Protein AF-A0A4U0W8Y9-F1 (afdb_monomer)

Secondary structure (DSSP, 8-state):
---HHHHHHTT-HHHHHHHHHHHHHTTSEEE---SS--TT--EEE-HHHHTTT--SS-HHHHHHHHHHHHHHHHHHHTTPPEEE-S---HHHHHHHHHHHHTTSEEEEE-PPPB---TTSPSS-BBTTBS--SS--GGGS-GGGG---EEEEE-TT---S--S-GGG-PPP-PPTTSTTTTPPPTTB-TTS-B-HHHHHHHHHHHHHHHHHSTTB-HHHHHHHTTTSS-HHHHHHHHHHHHHHTSEEE-SSS-EEE-TTGGGTT-TT---

pLDDT: mean 87.02, std 11.37, range [38.62, 97.75]

Solvent-accessible surface area (backbone atoms only — not comparable to full-atom values): 15819 Å² total; per-residue (Å²): 132,91,48,72,64,64,63,54,62,76,64,42,72,66,56,52,50,53,50,51,51,48,37,43,75,70,38,44,36,38,80,52,91,62,86,78,84,57,91,90,64,50,61,43,78,22,66,73,44,57,53,54,49,64,46,101,47,46,66,68,30,40,52,39,16,44,54,41,51,53,52,47,44,54,31,50,74,73,74,44,62,46,74,47,68,73,75,73,56,72,17,37,44,53,38,49,52,44,34,43,76,69,52,24,36,44,82,45,74,56,71,59,56,80,46,76,64,84,86,57,78,83,72,36,34,32,94,83,40,75,62,87,71,84,93,50,76,89,76,50,66,63,74,76,77,46,55,37,30,34,40,38,79,33,98,71,47,75,75,78,78,92,57,59,52,92,81,56,69,87,81,73,49,52,81,91,41,101,50,46,89,49,76,47,91,34,34,45,98,86,67,51,73,38,62,68,51,38,49,46,52,51,38,31,49,47,45,44,21,63,78,40,66,51,44,29,34,66,51,50,21,59,71,38,72,62,78,48,52,52,68,54,39,42,53,51,51,51,50,31,38,75,50,45,32,22,39,73,67,88,62,81,16,29,21,48,32,82,58,32,60,52,71,73,53,96,78,60,85,126

Structure (mmCIF, N/CA/C/O backbone):
data_AF-A0A4U0W8Y9-F1
#
_entry.id   AF-A0A4U0W8Y9-F1
#
loop_
_atom_site.group_PDB
_atom_site.id
_atom_site.type_symbol
_atom_site.label_atom_id
_atom_site.label_alt_id
_atom_site.label_comp_id
_atom_site.label_asym_id
_atom_site.label_entity_id
_atom_site.label_seq_id
_atom_site.pdbx_PDB_ins_code
_atom_site.Cartn_x
_atom_site.Cartn_y
_atom_site.Cartn_z
_atom_site.occupancy
_atom_site.B_iso_or_equiv
_atom_site.auth_seq_id
_atom_site.auth_comp_id
_atom_site.auth_asym_id
_atom_site.auth_atom_id
_atom_site.pdbx_PDB_model_num
ATOM 1 N N . MET A 1 1 ? 34.631 -8.985 -11.802 1.00 46.44 1 MET A N 1
ATOM 2 C CA . MET A 1 1 ? 33.747 -7.820 -11.571 1.00 46.44 1 MET A CA 1
ATOM 3 C C . MET A 1 1 ? 33.270 -7.303 -12.920 1.00 46.44 1 MET A C 1
ATOM 5 O O . MET A 1 1 ? 34.055 -6.683 -13.624 1.00 46.44 1 MET A O 1
ATOM 9 N N . ASN A 1 2 ? 32.025 -7.597 -13.303 1.00 53.84 2 ASN A N 1
ATOM 10 C CA . ASN A 1 2 ? 31.405 -7.037 -14.511 1.00 53.84 2 ASN A CA 1
ATOM 11 C C . ASN A 1 2 ? 31.085 -5.560 -14.260 1.00 53.84 2 ASN A C 1
ATOM 13 O O . ASN A 1 2 ? 30.043 -5.237 -13.693 1.00 53.84 2 ASN A O 1
ATOM 17 N N . CYS A 1 3 ? 32.002 -4.662 -14.616 1.00 69.38 3 CYS A N 1
ATOM 18 C CA . CYS A 1 3 ? 31.784 -3.226 -14.467 1.00 69.38 3 CYS A CA 1
ATOM 19 C C . CYS A 1 3 ? 30.723 -2.740 -15.472 1.00 69.38 3 CYS A C 1
ATOM 21 O O . CYS A 1 3 ? 30.662 -3.236 -16.598 1.00 69.38 3 CYS A O 1
ATOM 23 N N . ALA A 1 4 ? 29.906 -1.753 -15.095 1.00 75.50 4 ALA A N 1
ATOM 24 C CA . ALA A 1 4 ? 28.876 -1.166 -15.964 1.00 75.50 4 ALA A CA 1
ATOM 25 C C . ALA A 1 4 ? 29.427 -0.747 -17.344 1.00 75.50 4 ALA A C 1
ATOM 27 O O . ALA A 1 4 ? 28.790 -0.975 -18.370 1.00 75.50 4 ALA A O 1
ATOM 28 N N . ALA A 1 5 ? 30.659 -0.226 -17.375 1.00 78.69 5 ALA A N 1
ATOM 29 C CA . ALA A 1 5 ? 31.362 0.143 -18.601 1.00 78.69 5 ALA A CA 1
ATOM 30 C C . ALA A 1 5 ? 31.554 -1.040 -19.566 1.00 78.69 5 ALA A C 1
ATOM 32 O O . ALA A 1 5 ? 31.363 -0.872 -20.764 1.00 78.69 5 ALA A O 1
ATOM 33 N N . SER A 1 6 ? 31.877 -2.237 -19.060 1.00 80.44 6 SER A N 1
ATOM 34 C CA . SER A 1 6 ? 32.041 -3.435 -19.898 1.00 80.44 6 SER A CA 1
ATOM 35 C C . SER A 1 6 ? 30.728 -3.879 -20.541 1.00 80.44 6 SER A C 1
ATOM 37 O O . SER A 1 6 ? 30.720 -4.221 -21.719 1.00 80.44 6 SER A O 1
ATOM 39 N N . LYS A 1 7 ? 29.608 -3.799 -19.806 1.00 80.81 7 LYS A N 1
ATOM 40 C CA . LYS A 1 7 ? 28.274 -4.106 -20.340 1.00 80.81 7 LYS A CA 1
ATOM 41 C C . LYS A 1 7 ? 27.871 -3.099 -21.415 1.00 80.81 7 LYS A C 1
ATOM 43 O O . LYS A 1 7 ? 27.471 -3.497 -22.502 1.00 80.81 7 LYS A O 1
ATOM 48 N N . LEU A 1 8 ? 28.038 -1.804 -21.145 1.00 82.50 8 LEU A N 1
ATOM 49 C CA . LEU A 1 8 ? 27.688 -0.753 -22.103 1.00 82.50 8 LEU A CA 1
ATOM 50 C C . LEU A 1 8 ? 28.583 -0.773 -23.347 1.00 82.50 8 LEU A C 1
ATOM 52 O O . LEU A 1 8 ? 28.081 -0.564 -24.444 1.00 82.50 8 LEU A O 1
ATOM 56 N N . ALA A 1 9 ? 29.873 -1.095 -23.217 1.00 83.75 9 ALA A N 1
ATOM 57 C CA . ALA A 1 9 ? 30.793 -1.166 -24.355 1.00 83.75 9 ALA A CA 1
ATOM 58 C C . ALA A 1 9 ? 30.329 -2.138 -25.458 1.00 83.75 9 ALA A C 1
ATOM 60 O O . ALA A 1 9 ? 30.650 -1.922 -26.624 1.00 83.75 9 ALA A O 1
ATOM 61 N N . THR A 1 10 ? 29.534 -3.160 -25.117 1.00 86.44 10 THR A N 1
ATOM 62 C CA . THR A 1 10 ? 28.971 -4.110 -26.094 1.00 86.44 10 THR A CA 1
ATOM 63 C C . THR A 1 10 ? 27.937 -3.492 -27.045 1.00 86.44 10 THR A C 1
ATOM 65 O O . THR A 1 10 ? 27.714 -4.029 -28.124 1.00 86.44 10 THR A O 1
ATOM 68 N N . LEU A 1 11 ? 27.328 -2.359 -26.677 1.00 84.06 11 LEU A N 1
ATOM 69 C CA . LEU A 1 11 ? 26.224 -1.728 -27.411 1.00 84.06 11 LEU A CA 1
ATOM 70 C C . LEU A 1 11 ? 26.687 -0.774 -28.527 1.00 84.06 11 LEU A C 1
ATOM 72 O O . LEU A 1 11 ? 25.885 -0.386 -29.373 1.00 84.06 11 LEU A O 1
ATOM 76 N N . GLY A 1 12 ? 27.969 -0.392 -28.537 1.00 87.62 12 GLY A N 1
ATOM 77 C CA . GLY A 1 12 ? 28.527 0.586 -29.475 1.00 87.62 12 GLY A CA 1
ATOM 78 C C . GLY A 1 12 ? 28.243 2.048 -29.092 1.00 87.62 12 GLY A C 1
ATOM 79 O O . GLY A 1 12 ? 27.209 2.390 -28.520 1.00 87.62 12 GLY A O 1
ATOM 80 N N . GLY A 1 13 ? 29.188 2.943 -29.405 1.00 87.44 13 GLY A N 1
ATOM 81 C CA . GLY A 1 13 ? 29.136 4.347 -28.971 1.00 87.44 13 GLY A CA 1
ATOM 82 C C . GLY A 1 13 ? 27.973 5.154 -29.559 1.00 87.44 13 GLY A C 1
ATOM 83 O O . GLY A 1 13 ? 27.408 6.001 -28.871 1.00 87.44 13 GLY A O 1
ATOM 84 N N . GLU A 1 14 ? 27.579 4.868 -30.801 1.00 90.56 14 GLU A N 1
ATOM 85 C CA . GLU A 1 14 ? 26.477 5.562 -31.478 1.00 90.56 14 GLU A CA 1
ATOM 86 C C . GLU A 1 14 ? 25.123 5.266 -30.819 1.00 90.56 14 GLU A C 1
ATOM 88 O O . GLU A 1 14 ? 24.357 6.185 -30.530 1.00 90.56 14 GLU A O 1
ATOM 93 N N . LEU A 1 15 ? 24.851 3.995 -30.501 1.00 91.00 15 LEU A N 1
ATOM 94 C CA . LEU A 1 15 ? 23.608 3.595 -29.844 1.00 91.00 15 LEU A CA 1
ATOM 95 C C . LEU A 1 15 ? 23.493 4.226 -28.452 1.00 91.00 15 LEU A C 1
ATOM 97 O O . LEU A 1 15 ? 22.436 4.747 -28.097 1.00 91.00 15 LEU A O 1
ATOM 101 N N . ILE A 1 16 ? 24.595 4.248 -27.694 1.00 88.56 16 ILE A N 1
ATOM 102 C CA . ILE A 1 16 ? 24.660 4.918 -26.388 1.00 88.56 16 ILE A CA 1
ATOM 103 C C . ILE A 1 16 ? 24.385 6.417 -26.537 1.00 88.56 16 ILE A C 1
ATOM 105 O O . ILE A 1 16 ? 23.602 6.974 -25.769 1.00 88.56 16 ILE A O 1
ATOM 109 N N . HIS A 1 17 ? 24.999 7.079 -27.521 1.00 89.50 17 HIS A N 1
ATOM 110 C CA . HIS A 1 17 ? 24.802 8.508 -27.755 1.00 89.50 17 HIS A CA 1
ATOM 111 C C . HIS A 1 17 ? 23.349 8.843 -28.120 1.00 89.50 17 HIS A C 1
ATOM 113 O O . HIS A 1 17 ? 22.766 9.781 -27.564 1.00 89.50 17 HIS A O 1
ATOM 119 N N . ASN A 1 18 ? 22.741 8.046 -29.000 1.00 93.19 18 ASN A N 1
ATOM 120 C CA . ASN A 1 18 ? 21.345 8.199 -29.398 1.00 93.19 18 ASN A CA 1
ATOM 121 C C . ASN A 1 18 ? 20.398 7.969 -28.212 1.00 93.19 18 ASN A C 1
ATOM 123 O O . ASN A 1 18 ? 19.493 8.775 -27.987 1.00 93.19 18 ASN A O 1
ATOM 127 N N . ALA A 1 19 ? 20.644 6.929 -27.408 1.00 90.62 19 ALA A N 1
ATOM 128 C CA . ALA A 1 19 ? 19.869 6.643 -26.204 1.00 90.62 19 ALA A CA 1
ATOM 129 C C . ALA A 1 19 ? 19.979 7.775 -25.172 1.00 90.62 19 ALA A C 1
ATOM 131 O O . ALA A 1 19 ? 18.959 8.259 -24.687 1.00 90.62 19 ALA A O 1
ATOM 132 N N . LEU A 1 20 ? 21.190 8.265 -24.882 1.00 89.94 20 LEU A N 1
ATOM 133 C CA . LEU A 1 20 ? 21.398 9.400 -23.974 1.00 89.94 20 LEU A CA 1
ATOM 134 C C . LEU A 1 20 ? 20.657 10.652 -24.456 1.00 89.94 20 LEU A C 1
ATOM 136 O O . LEU A 1 20 ? 19.962 11.299 -23.672 1.00 89.94 20 LEU A O 1
ATOM 140 N N . THR A 1 21 ? 20.757 10.966 -25.748 1.00 91.75 21 THR A N 1
ATOM 141 C CA . THR A 1 21 ? 20.085 12.128 -26.343 1.00 91.75 21 THR A CA 1
ATOM 142 C C . THR A 1 21 ? 18.564 12.005 -26.239 1.00 91.75 21 THR A C 1
ATOM 144 O O . THR A 1 21 ? 17.895 12.974 -25.870 1.00 91.75 21 THR A O 1
ATOM 147 N N . ALA A 1 22 ? 18.007 10.818 -26.496 1.00 92.69 22 ALA A N 1
ATOM 148 C CA . ALA A 1 22 ? 16.579 10.552 -26.341 1.00 92.69 22 ALA A CA 1
ATOM 149 C C . ALA A 1 22 ? 16.123 10.694 -24.878 1.00 92.69 22 ALA A C 1
ATOM 151 O O . ALA A 1 22 ? 15.191 11.450 -24.600 1.00 92.69 22 ALA A O 1
ATOM 152 N N . LEU A 1 23 ? 16.822 10.058 -23.931 1.00 91.25 23 LEU A N 1
ATOM 153 C CA . LEU A 1 23 ? 16.491 10.109 -22.502 1.00 91.25 23 LEU A CA 1
ATOM 154 C C . LEU A 1 23 ? 16.562 11.536 -21.936 1.00 91.25 23 LEU A C 1
ATOM 156 O O . LEU A 1 23 ? 15.715 11.925 -21.128 1.00 91.25 23 LEU A O 1
ATOM 160 N N . MET A 1 24 ? 17.538 12.337 -22.372 1.00 90.75 24 MET A N 1
ATOM 161 C CA . MET A 1 24 ? 17.632 13.752 -22.003 1.00 90.75 24 MET A CA 1
ATOM 162 C C . MET A 1 24 ? 16.496 14.578 -22.615 1.00 90.75 24 MET A C 1
ATOM 164 O O . MET A 1 24 ? 15.876 15.385 -21.920 1.00 90.75 24 MET A O 1
ATOM 168 N N . LYS A 1 25 ? 16.184 14.367 -23.901 1.00 91.44 25 LYS A N 1
ATOM 169 C CA . LYS A 1 25 ? 15.086 15.059 -24.597 1.00 91.44 25 LYS A CA 1
ATOM 170 C C . LYS A 1 25 ? 13.734 14.783 -23.938 1.00 91.44 25 LYS A C 1
ATOM 172 O O . LYS A 1 25 ? 12.922 15.696 -23.794 1.00 91.44 25 LYS A O 1
ATOM 177 N N . GLU A 1 26 ? 13.511 13.550 -23.493 1.00 89.19 26 GLU A N 1
ATOM 178 C CA . GLU A 1 26 ? 12.302 13.126 -22.777 1.00 89.19 26 GLU A CA 1
ATOM 179 C C . GLU A 1 26 ? 12.300 13.476 -21.284 1.00 89.19 26 GLU A C 1
ATOM 181 O O . GLU A 1 26 ? 11.324 13.177 -20.578 1.00 89.19 26 GLU A O 1
ATOM 186 N N . LYS A 1 27 ? 13.374 14.117 -20.804 1.00 89.31 27 LYS A N 1
ATOM 187 C CA . LYS A 1 27 ? 13.577 14.503 -19.404 1.00 89.31 27 LYS A CA 1
ATOM 188 C C . LYS A 1 27 ? 13.404 13.314 -18.458 1.00 89.31 27 LYS A C 1
ATOM 190 O O . LYS A 1 27 ? 12.730 13.419 -17.436 1.00 89.31 27 LYS A O 1
ATOM 195 N N . ILE A 1 28 ? 13.967 12.172 -18.847 1.00 89.00 28 ILE A N 1
ATOM 196 C CA . ILE A 1 28 ? 14.091 10.980 -18.000 1.00 89.00 28 ILE A CA 1
ATOM 197 C C . ILE A 1 28 ? 15.340 11.113 -17.130 1.00 89.00 28 ILE A C 1
ATOM 199 O O . ILE A 1 28 ? 15.279 10.879 -15.927 1.00 89.00 28 ILE A O 1
ATOM 203 N N . ILE A 1 29 ? 16.443 11.563 -17.731 1.00 90.56 29 ILE A N 1
ATOM 204 C CA . ILE A 1 29 ? 17.707 11.849 -17.046 1.00 90.56 29 ILE A CA 1
ATOM 205 C C . ILE A 1 29 ? 18.096 13.318 -17.219 1.00 90.56 29 ILE A C 1
ATOM 207 O O . ILE A 1 29 ? 17.722 13.965 -18.201 1.00 90.56 29 ILE A O 1
ATOM 211 N N . VAL A 1 30 ? 18.883 13.833 -16.281 1.00 89.12 30 VAL A N 1
ATOM 212 C CA . VAL A 1 30 ? 19.460 15.182 -16.313 1.00 89.12 30 VAL A CA 1
ATOM 213 C C . VAL A 1 30 ? 20.954 15.131 -16.052 1.00 89.12 30 VAL A C 1
ATOM 215 O O . VAL A 1 30 ? 21.439 14.249 -15.350 1.00 89.12 30 VAL A O 1
ATOM 218 N N . HIS A 1 31 ? 21.689 16.091 -16.609 1.00 85.31 31 HIS A N 1
ATOM 219 C CA . HIS A 1 31 ? 23.107 16.242 -16.310 1.00 85.31 31 HIS A CA 1
ATOM 220 C C . HIS A 1 31 ? 23.280 16.907 -14.939 1.00 85.31 31 HIS A C 1
ATOM 222 O O . HIS A 1 31 ? 22.728 17.984 -14.697 1.00 85.31 31 HIS A O 1
ATOM 228 N N . VAL A 1 32 ? 24.068 16.303 -14.053 1.00 79.12 32 VAL A N 1
ATOM 229 C CA . VAL A 1 32 ? 24.348 16.846 -12.720 1.00 79.12 32 VAL A CA 1
ATOM 230 C C . VAL A 1 32 ? 25.733 17.478 -12.705 1.00 79.12 32 VAL A C 1
ATOM 232 O O . VAL A 1 32 ? 26.750 16.798 -12.773 1.00 79.12 32 VAL A O 1
ATOM 235 N N . ASN A 1 33 ? 25.778 18.805 -12.575 1.00 65.69 33 ASN A N 1
ATOM 236 C CA . ASN A 1 33 ? 27.011 19.549 -12.315 1.00 65.69 33 ASN A CA 1
ATOM 237 C C . ASN A 1 33 ? 27.195 19.729 -10.803 1.00 65.69 33 ASN A C 1
ATOM 239 O O . ASN A 1 33 ? 26.965 20.805 -10.257 1.00 65.69 33 ASN A O 1
ATOM 243 N N . LYS A 1 34 ? 27.607 18.666 -10.110 1.00 54.84 34 LYS A N 1
ATOM 244 C CA . LYS A 1 34 ? 28.169 18.781 -8.757 1.00 54.84 34 LYS A CA 1
ATOM 245 C C . LYS A 1 34 ? 29.686 18.651 -8.899 1.00 54.84 34 LYS A C 1
ATOM 247 O O . LYS A 1 34 ? 30.162 17.703 -9.510 1.00 54.84 34 LYS A O 1
ATOM 252 N N . GLY A 1 35 ? 30.423 19.666 -8.444 1.00 62.22 35 GLY A N 1
ATOM 253 C CA . GLY A 1 35 ? 31.871 19.795 -8.638 1.00 62.22 35 GLY A CA 1
ATOM 254 C C . GLY A 1 35 ? 32.670 18.526 -8.307 1.00 62.22 35 GLY A C 1
ATOM 255 O O . GLY A 1 35 ? 32.263 17.714 -7.485 1.00 62.22 35 GLY A O 1
ATOM 256 N N . ARG A 1 36 ? 33.834 18.402 -8.963 1.00 54.69 36 ARG A N 1
ATOM 257 C CA . ARG A 1 36 ? 34.661 17.185 -9.077 1.00 54.69 36 ARG A CA 1
ATOM 258 C C . ARG A 1 36 ? 33.894 16.012 -9.709 1.00 54.69 36 ARG A C 1
ATOM 260 O O . ARG A 1 36 ? 33.357 15.135 -9.041 1.00 54.69 36 ARG A O 1
ATOM 267 N N . LEU A 1 37 ? 33.919 16.003 -11.044 1.00 53.91 37 LEU A N 1
ATOM 268 C CA . LEU A 1 37 ? 33.468 14.908 -11.903 1.00 53.91 37 LEU A CA 1
ATOM 269 C C . LEU A 1 37 ? 34.179 13.613 -11.495 1.00 53.91 37 LEU A C 1
ATOM 271 O O . LEU A 1 37 ? 35.351 13.408 -11.811 1.00 53.91 37 LEU A O 1
ATOM 275 N N . THR A 1 38 ? 33.476 12.735 -10.788 1.00 54.41 38 THR A N 1
ATOM 276 C CA . THR A 1 38 ? 33.898 11.336 -10.724 1.00 54.41 38 THR A CA 1
ATOM 277 C C . THR A 1 38 ? 33.493 10.723 -12.067 1.00 54.41 38 THR A C 1
ATOM 279 O O . THR A 1 38 ? 32.311 10.819 -12.413 1.00 54.41 38 THR A O 1
ATOM 282 N N . PRO A 1 39 ? 34.417 10.150 -12.861 1.00 56.56 39 PRO A N 1
ATOM 283 C CA . PRO A 1 39 ? 34.076 9.607 -14.172 1.00 56.56 39 PRO A CA 1
ATOM 284 C C . PRO A 1 39 ? 32.906 8.618 -14.065 1.00 56.56 39 PRO A C 1
ATOM 286 O O . PRO A 1 39 ? 32.982 7.650 -13.311 1.00 56.56 39 PRO A O 1
ATOM 289 N N . GLY A 1 40 ? 31.813 8.878 -14.792 1.00 59.78 40 GLY A N 1
ATOM 290 C CA . GLY A 1 40 ? 30.654 7.978 -14.874 1.00 59.78 40 GLY A CA 1
ATOM 291 C C . GLY A 1 40 ? 29.437 8.314 -13.998 1.00 59.78 40 GLY A C 1
ATOM 292 O O . GLY A 1 40 ? 28.443 7.604 -14.099 1.00 59.78 40 GLY A O 1
ATOM 293 N N . ARG A 1 41 ? 29.451 9.389 -13.191 1.00 67.25 41 ARG A N 1
ATOM 294 C CA . ARG A 1 41 ? 28.287 9.853 -12.387 1.00 67.25 41 ARG A CA 1
ATOM 295 C C . ARG A 1 41 ? 27.781 11.241 -12.800 1.00 67.25 41 ARG A C 1
ATOM 297 O O . ARG A 1 41 ? 27.477 12.084 -11.963 1.00 67.25 41 ARG A O 1
ATOM 304 N N . ASN A 1 42 ? 27.719 11.489 -14.104 1.00 79.12 42 ASN A N 1
ATOM 305 C CA . ASN A 1 42 ? 27.351 12.804 -14.641 1.00 79.12 42 ASN A CA 1
ATOM 306 C C . ASN A 1 42 ? 25.840 12.975 -14.842 1.00 79.12 42 ASN A C 1
ATOM 308 O O . ASN A 1 42 ? 25.392 14.063 -15.191 1.00 79.12 42 ASN A O 1
ATOM 312 N N . TYR A 1 43 ? 25.065 11.909 -14.645 1.00 85.06 43 TYR A N 1
ATOM 313 C CA . TYR A 1 43 ? 23.629 11.896 -14.872 1.00 85.06 43 TYR A CA 1
ATOM 314 C C . TYR A 1 43 ? 22.894 11.410 -13.634 1.00 85.06 43 TYR A C 1
ATOM 316 O O . TYR A 1 43 ? 23.384 10.535 -12.921 1.00 85.06 43 TYR A O 1
ATOM 324 N N . ASP A 1 44 ? 21.714 11.974 -13.423 1.00 86.25 44 ASP A N 1
ATOM 325 C CA . ASP A 1 44 ? 20.772 11.569 -12.386 1.00 86.25 44 ASP A CA 1
ATOM 326 C C . ASP A 1 44 ? 19.365 11.494 -12.990 1.00 86.25 44 ASP A C 1
ATOM 328 O O . ASP A 1 44 ? 19.117 12.015 -14.087 1.00 86.25 44 ASP A O 1
ATOM 332 N N . ILE A 1 45 ? 18.451 10.820 -12.301 1.00 87.88 45 ILE A N 1
ATOM 333 C CA . ILE A 1 45 ? 17.056 10.724 -12.725 1.00 87.88 45 ILE A CA 1
ATOM 334 C C . ILE A 1 45 ? 16.411 12.103 -12.572 1.00 87.88 45 ILE A C 1
ATOM 336 O O . ILE A 1 45 ? 16.567 12.789 -11.565 1.00 87.88 45 ILE A O 1
ATOM 340 N N . ALA A 1 46 ? 15.672 12.529 -13.590 1.00 89.31 46 ALA A N 1
ATOM 341 C CA . ALA A 1 46 ? 14.975 13.802 -13.550 1.00 89.31 46 ALA A CA 1
ATOM 342 C C . ALA A 1 46 ? 13.808 13.761 -12.548 1.00 89.31 46 ALA A C 1
ATOM 344 O O . ALA A 1 46 ? 12.971 12.859 -12.603 1.00 89.31 46 ALA A O 1
ATOM 345 N N . ASP A 1 47 ? 13.630 14.815 -11.749 1.00 86.88 47 ASP A N 1
ATOM 346 C CA . ASP A 1 47 ? 12.452 14.948 -10.873 1.00 86.88 47 ASP A CA 1
ATOM 347 C C . ASP A 1 47 ? 11.129 14.823 -11.641 1.00 86.88 47 ASP A C 1
ATOM 349 O O . ASP A 1 47 ? 10.142 14.303 -11.127 1.00 86.88 47 ASP A O 1
ATOM 353 N N . GLN A 1 48 ? 11.098 15.263 -12.902 1.00 86.56 48 GLN A N 1
ATOM 354 C CA . GLN A 1 48 ? 9.918 15.158 -13.766 1.00 86.56 48 GLN A CA 1
ATOM 355 C C . GLN A 1 48 ? 9.560 13.715 -14.117 1.00 86.56 48 GLN A C 1
ATOM 357 O O . GLN A 1 48 ? 8.382 13.420 -14.324 1.00 86.56 48 GLN A O 1
ATOM 362 N N . PHE A 1 49 ? 10.549 12.825 -14.180 1.00 87.75 49 PHE A N 1
ATOM 363 C CA . PHE A 1 49 ? 10.318 11.393 -14.313 1.00 87.75 49 PHE A CA 1
ATOM 364 C C . PHE A 1 49 ? 9.697 10.845 -13.026 1.00 87.75 49 PHE A C 1
ATOM 366 O O . PHE A 1 49 ? 8.619 10.252 -13.072 1.00 87.75 49 PHE A O 1
ATOM 373 N N . LEU A 1 50 ? 10.307 11.147 -11.875 1.00 87.44 50 LEU A N 1
ATOM 374 C CA . LEU A 1 50 ? 9.850 10.677 -10.562 1.00 87.44 50 LEU A CA 1
ATOM 375 C C . LEU A 1 50 ? 8.452 11.200 -10.196 1.00 87.44 50 LEU A C 1
ATOM 377 O O . LEU A 1 50 ? 7.631 10.482 -9.627 1.00 87.44 50 LEU A O 1
ATOM 381 N N . HIS A 1 51 ? 8.127 12.433 -10.585 1.00 87.62 51 HIS A N 1
ATOM 382 C CA . HIS A 1 51 ? 6.835 13.058 -10.305 1.00 87.62 51 HIS A CA 1
ATOM 383 C C . HIS A 1 51 ? 5.653 12.308 -10.945 1.00 87.62 51 HIS A C 1
ATOM 385 O O . HIS A 1 51 ? 4.516 12.439 -10.492 1.00 87.62 51 HIS A O 1
ATOM 391 N N . VAL A 1 52 ? 5.880 11.500 -11.986 1.00 87.56 52 VAL A N 1
ATOM 392 C CA . VAL A 1 52 ? 4.815 10.675 -12.578 1.00 87.56 52 VAL A CA 1
ATOM 393 C C . VAL A 1 52 ? 4.349 9.574 -11.618 1.00 87.56 52 VAL A C 1
ATOM 395 O O . VAL A 1 52 ? 3.192 9.155 -11.690 1.00 87.56 52 VAL A O 1
ATOM 398 N N . PHE A 1 53 ? 5.210 9.146 -10.696 1.00 86.38 53 PHE A N 1
ATOM 399 C CA . PHE A 1 53 ? 4.896 8.144 -9.679 1.00 86.38 53 PHE A CA 1
ATOM 400 C C . PHE A 1 53 ? 4.334 8.752 -8.392 1.00 86.38 53 PHE A C 1
ATOM 402 O O . PHE A 1 53 ? 3.788 8.017 -7.574 1.00 86.38 53 PHE A O 1
ATOM 409 N N . LYS A 1 54 ? 4.386 10.083 -8.227 1.00 82.69 54 LYS A N 1
ATOM 410 C CA . LYS A 1 54 ? 3.689 10.765 -7.131 1.00 82.69 54 LYS A CA 1
ATOM 411 C C . LYS A 1 54 ? 2.182 10.649 -7.336 1.00 82.69 54 LYS A C 1
ATOM 413 O O . LYS A 1 54 ? 1.622 11.107 -8.338 1.00 82.69 54 LYS A O 1
ATOM 418 N N . ARG A 1 55 ? 1.529 9.989 -6.389 1.00 82.12 55 ARG A N 1
ATOM 419 C CA . ARG A 1 55 ? 0.090 9.713 -6.362 1.00 82.12 55 ARG A CA 1
ATOM 420 C C . ARG A 1 55 ? -0.475 10.182 -5.025 1.00 82.12 55 ARG A C 1
ATOM 422 O O . ARG A 1 55 ? 0.311 10.450 -4.123 1.00 82.12 55 ARG A O 1
ATOM 429 N N . PRO A 1 56 ? -1.812 10.272 -4.878 1.00 82.88 56 PRO A N 1
ATOM 430 C CA . PRO A 1 56 ? -2.415 10.627 -3.592 1.00 82.88 56 PRO A CA 1
ATOM 431 C C . PRO A 1 56 ? -1.900 9.754 -2.442 1.00 82.88 56 PRO A C 1
ATOM 433 O O . PRO A 1 56 ? -1.764 10.224 -1.323 1.00 82.88 56 PRO A O 1
ATOM 436 N N . LEU A 1 57 ? -1.552 8.501 -2.747 1.00 87.44 57 LEU A N 1
ATOM 437 C CA . LEU A 1 57 ? -0.894 7.598 -1.820 1.00 87.44 57 LEU A CA 1
ATOM 438 C C . LEU A 1 57 ? 0.589 7.466 -2.158 1.00 87.44 57 LEU A C 1
ATOM 440 O O . LEU A 1 57 ? 0.973 6.911 -3.185 1.00 87.44 57 LEU A O 1
ATOM 444 N N . GLU A 1 58 ? 1.405 7.994 -1.258 1.00 89.00 58 GLU A N 1
ATOM 445 C CA . GLU A 1 58 ? 2.861 7.858 -1.237 1.00 89.00 58 GLU A CA 1
ATOM 446 C C . GLU A 1 58 ? 3.359 6.812 -0.227 1.00 89.00 58 GLU A C 1
ATOM 448 O O . GLU A 1 58 ? 2.623 6.362 0.653 1.00 89.00 58 GLU A O 1
ATOM 453 N N . LEU A 1 59 ? 4.650 6.477 -0.322 1.00 90.81 59 LEU A N 1
ATOM 454 C CA . LEU A 1 59 ? 5.328 5.491 0.526 1.00 90.81 59 LEU A CA 1
ATOM 455 C C . LEU A 1 59 ? 5.155 5.756 2.030 1.00 90.81 59 LEU A C 1
ATOM 457 O O . LEU A 1 59 ? 5.008 4.820 2.814 1.00 90.81 59 LEU A O 1
ATOM 461 N N . ALA A 1 60 ? 5.139 7.030 2.431 1.00 91.94 60 ALA A N 1
ATOM 462 C CA . ALA A 1 60 ? 4.948 7.431 3.821 1.00 91.94 60 ALA A CA 1
ATOM 463 C C . ALA A 1 60 ? 3.613 6.932 4.402 1.00 91.94 60 ALA A C 1
ATOM 465 O O . ALA A 1 60 ? 3.577 6.498 5.552 1.00 91.94 60 ALA A O 1
ATOM 466 N N . HIS A 1 61 ? 2.541 6.912 3.606 1.00 94.12 61 HIS A N 1
ATOM 467 C CA . HIS A 1 61 ? 1.229 6.447 4.059 1.00 94.12 61 HIS A CA 1
ATOM 468 C C . HIS A 1 61 ? 1.222 4.943 4.331 1.00 94.12 61 HIS A C 1
ATOM 470 O O . HIS A 1 61 ? 0.648 4.496 5.316 1.00 94.12 61 HIS A O 1
ATOM 476 N N . PHE A 1 62 ? 1.914 4.154 3.510 1.00 94.38 62 PHE A N 1
ATOM 477 C CA . PHE A 1 62 ? 2.044 2.713 3.734 1.00 94.38 62 PHE A CA 1
ATOM 478 C C . PHE A 1 62 ? 2.888 2.402 4.975 1.00 94.38 62 PHE A C 1
ATOM 480 O O . PHE A 1 62 ? 2.562 1.492 5.733 1.00 94.38 62 PHE A O 1
ATOM 487 N N . ARG A 1 63 ? 3.939 3.190 5.240 1.00 93.69 63 ARG A N 1
ATOM 488 C CA . ARG A 1 63 ? 4.706 3.078 6.492 1.00 93.69 63 ARG A CA 1
ATOM 489 C C . ARG A 1 63 ? 3.838 3.387 7.712 1.00 93.69 63 ARG A C 1
ATOM 491 O O . ARG A 1 63 ? 3.815 2.601 8.650 1.00 93.69 63 ARG A O 1
ATOM 498 N N . GLN A 1 64 ? 3.070 4.476 7.669 1.00 94.81 64 GLN A N 1
ATOM 499 C CA . GLN A 1 64 ? 2.108 4.815 8.725 1.00 94.81 64 GLN A CA 1
ATOM 500 C C . GLN A 1 64 ? 1.068 3.702 8.930 1.00 94.81 64 GLN A C 1
ATOM 502 O O . GLN A 1 64 ? 0.775 3.342 10.068 1.00 94.81 64 GLN A O 1
ATOM 507 N N . ALA A 1 65 ? 0.559 3.117 7.842 1.00 95.56 65 ALA A N 1
ATOM 508 C CA . ALA A 1 65 ? -0.388 2.007 7.867 1.00 95.56 65 ALA A CA 1
ATOM 509 C C . ALA A 1 65 ? 0.185 0.763 8.575 1.00 95.56 65 ALA A C 1
ATOM 511 O O . ALA A 1 65 ? -0.479 0.175 9.433 1.00 95.56 65 ALA A O 1
ATOM 512 N N . LEU A 1 66 ? 1.437 0.397 8.270 1.00 94.19 66 LEU A N 1
ATOM 513 C CA . LEU A 1 66 ? 2.167 -0.687 8.940 1.00 94.19 66 LEU A CA 1
ATOM 514 C C . LEU A 1 66 ? 2.366 -0.396 10.431 1.00 94.19 66 LEU A C 1
ATOM 516 O O . LEU A 1 66 ? 2.053 -1.234 11.276 1.00 94.19 66 LEU A O 1
ATOM 520 N N . THR A 1 67 ? 2.825 0.812 10.769 1.00 94.25 67 THR A N 1
ATOM 521 C CA . THR A 1 67 ? 3.000 1.234 12.164 1.00 94.25 67 THR A CA 1
ATOM 522 C C . THR A 1 67 ? 1.684 1.167 12.936 1.00 94.25 67 THR A C 1
ATOM 524 O O . THR 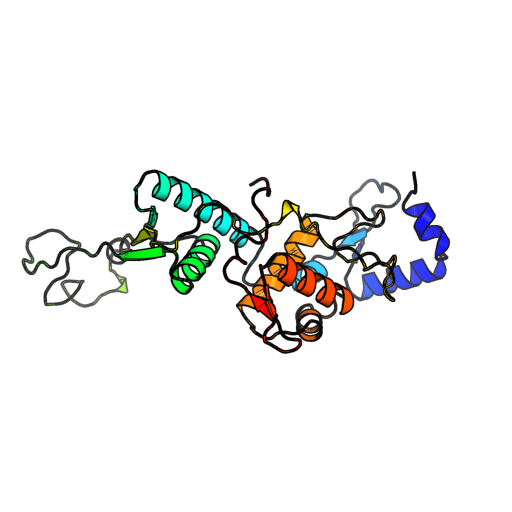A 1 67 ? 1.665 0.677 14.068 1.00 94.25 67 THR A O 1
ATOM 527 N N . LEU A 1 68 ? 0.573 1.617 12.343 1.00 95.19 68 LEU A N 1
ATOM 528 C CA . LEU A 1 68 ? -0.740 1.504 12.968 1.00 95.19 68 LEU A CA 1
ATOM 529 C C . LEU A 1 68 ? -1.119 0.042 13.190 1.00 95.19 68 LEU A C 1
ATOM 531 O O . LEU A 1 68 ? -1.546 -0.300 14.291 1.00 95.19 68 LEU A O 1
ATOM 535 N N . LYS A 1 69 ? -0.957 -0.827 12.186 1.00 95.88 69 LYS A N 1
ATOM 536 C CA . LYS A 1 69 ? -1.291 -2.251 12.321 1.00 95.88 69 LYS A CA 1
ATOM 537 C C . LYS A 1 69 ? -0.553 -2.890 13.501 1.00 95.88 69 LYS A C 1
ATOM 539 O O . LYS A 1 69 ? -1.188 -3.580 14.295 1.00 95.88 69 LYS A O 1
ATOM 544 N N . SER A 1 70 ? 0.730 -2.580 13.676 1.00 95.12 70 SER A N 1
ATOM 545 C CA . SER A 1 70 ? 1.523 -3.036 14.826 1.00 95.12 70 SER A CA 1
ATOM 546 C C . SER A 1 70 ? 1.016 -2.483 16.165 1.00 95.12 70 SER A C 1
ATOM 548 O O . SER A 1 70 ? 0.941 -3.226 17.144 1.00 95.12 70 SER A O 1
ATOM 550 N N . LYS A 1 71 ? 0.620 -1.202 16.226 1.00 95.56 71 LYS A N 1
ATOM 551 C CA . LYS A 1 71 ? 0.007 -0.604 17.431 1.00 95.56 71 LYS A CA 1
ATOM 552 C C . LYS A 1 71 ? -1.326 -1.276 17.784 1.00 95.56 71 LYS A C 1
ATOM 554 O O . LYS A 1 71 ? -1.566 -1.556 18.955 1.00 95.56 71 LYS A O 1
ATOM 559 N N . LEU A 1 72 ? -2.170 -1.547 16.784 1.00 96.69 72 LEU A N 1
ATOM 560 C CA . LEU A 1 72 ? -3.441 -2.255 16.964 1.00 96.69 72 LEU A CA 1
ATOM 561 C C . LEU A 1 72 ? -3.205 -3.673 17.488 1.00 96.69 72 LEU A C 1
ATOM 563 O O . LEU A 1 72 ? -3.819 -4.063 18.475 1.00 96.69 72 LEU A O 1
ATOM 567 N N . ASP A 1 73 ? -2.273 -4.413 16.883 1.00 96.81 73 ASP A N 1
ATOM 568 C CA . ASP A 1 73 ? -1.913 -5.760 17.332 1.00 96.81 73 ASP A CA 1
ATOM 569 C C . ASP A 1 73 ? -1.460 -5.773 18.796 1.00 96.81 73 ASP A C 1
ATOM 571 O O . ASP A 1 73 ? -1.858 -6.661 19.550 1.00 96.81 73 ASP A O 1
ATOM 575 N N . ALA A 1 74 ? -0.649 -4.794 19.206 1.00 96.75 74 ALA A N 1
ATOM 576 C CA . ALA A 1 74 ? -0.175 -4.679 20.581 1.00 96.75 74 ALA A CA 1
ATOM 577 C C . ALA A 1 74 ? -1.324 -4.384 21.561 1.00 96.75 74 ALA A C 1
ATOM 579 O O . ALA A 1 74 ? -1.466 -5.093 22.558 1.00 96.75 74 ALA A O 1
ATOM 580 N N . ALA A 1 75 ? -2.175 -3.399 21.252 1.00 96.81 75 ALA A N 1
ATOM 581 C CA . ALA A 1 75 ? -3.326 -3.043 22.085 1.00 96.81 75 ALA A CA 1
ATOM 582 C C . ALA A 1 75 ? -4.310 -4.217 22.226 1.00 96.81 75 ALA A C 1
ATOM 584 O O . ALA A 1 75 ? -4.725 -4.571 23.327 1.00 96.81 75 ALA A O 1
ATOM 585 N N . PHE A 1 76 ? -4.626 -4.892 21.121 1.00 97.56 76 PHE A N 1
ATOM 586 C CA . PHE A 1 76 ? -5.599 -5.983 21.118 1.00 97.56 76 PHE A CA 1
ATOM 587 C C . PHE A 1 76 ? -5.078 -7.231 21.835 1.00 97.56 76 PHE A C 1
ATOM 589 O O . PHE A 1 76 ? -5.850 -7.906 22.516 1.00 97.56 76 PHE A O 1
ATOM 596 N N . ARG A 1 77 ? -3.766 -7.506 21.773 1.00 96.56 77 ARG A N 1
ATOM 597 C CA . ARG A 1 77 ? -3.133 -8.559 22.589 1.00 96.56 77 ARG A CA 1
ATOM 598 C C . ARG A 1 77 ? -3.200 -8.263 24.085 1.00 96.56 77 ARG A C 1
ATOM 600 O O . ARG A 1 77 ? -3.296 -9.203 24.867 1.00 96.56 77 ARG A O 1
ATOM 607 N N . ALA A 1 78 ? -3.168 -6.990 24.473 1.00 96.44 78 ALA A N 1
ATOM 608 C CA . ALA A 1 78 ? -3.361 -6.564 25.857 1.00 96.44 78 ALA A CA 1
ATOM 609 C C . ALA A 1 78 ? -4.840 -6.582 26.298 1.00 96.44 78 ALA A C 1
ATOM 611 O O . ALA A 1 78 ? -5.131 -6.350 27.467 1.00 96.44 78 ALA A O 1
ATOM 612 N N . GLY A 1 79 ? -5.780 -6.878 25.390 1.00 94.62 79 GLY A N 1
ATOM 613 C CA . GLY A 1 79 ? -7.218 -6.809 25.663 1.00 94.62 79 GLY A CA 1
ATOM 614 C C . GLY A 1 79 ? -7.769 -5.379 25.686 1.00 94.62 79 GLY A C 1
ATOM 615 O O . GLY A 1 79 ? -8.873 -5.157 26.181 1.00 94.62 79 GLY A O 1
ATOM 616 N N . GLU A 1 80 ? -7.019 -4.414 25.157 1.00 94.56 80 GLU A N 1
ATOM 617 C CA . GLU A 1 80 ? -7.365 -2.994 25.151 1.00 94.56 80 GLU A CA 1
ATOM 618 C C . GLU A 1 80 ? -7.943 -2.558 23.797 1.00 94.56 80 GLU A C 1
ATOM 620 O O . GLU A 1 80 ? -7.682 -3.161 22.757 1.00 94.56 80 GLU A O 1
ATOM 625 N N . SER A 1 81 ? -8.722 -1.471 23.787 1.00 94.00 81 SER A N 1
ATOM 626 C CA . SER A 1 81 ? -9.098 -0.782 22.545 1.00 94.00 81 SER A CA 1
ATOM 627 C C . SER A 1 81 ? -8.049 0.260 22.175 1.00 94.00 81 SER A C 1
ATOM 629 O O . SER A 1 81 ? -7.516 0.927 23.060 1.00 94.00 81 SER A O 1
ATOM 631 N N . TYR A 1 82 ? -7.824 0.491 20.884 1.00 95.25 82 TYR A N 1
ATOM 632 C CA . TYR A 1 82 ? -6.958 1.580 20.438 1.00 95.25 82 TYR A CA 1
ATOM 633 C C . TYR A 1 82 ? -7.764 2.871 20.280 1.00 95.25 82 TYR A C 1
ATOM 635 O O . TYR A 1 82 ? -8.724 2.902 19.512 1.00 95.25 82 TYR A O 1
ATOM 643 N N . THR A 1 83 ? -7.391 3.934 20.989 1.00 93.38 83 THR A N 1
ATOM 644 C CA . THR A 1 83 ? -8.134 5.202 20.965 1.00 93.38 83 THR A CA 1
ATOM 645 C C . THR A 1 83 ? -7.516 6.190 19.984 1.00 93.38 83 THR A C 1
ATOM 647 O O . THR A 1 83 ? -6.347 6.549 20.099 1.00 93.38 83 THR A O 1
ATOM 650 N N . ILE A 1 84 ? -8.331 6.690 19.061 1.00 90.69 84 ILE A N 1
ATOM 651 C CA . ILE A 1 84 ? -7.998 7.782 18.148 1.00 90.69 84 ILE A CA 1
ATOM 652 C C . ILE A 1 84 ? -8.610 9.060 18.710 1.00 90.69 84 ILE A C 1
ATOM 654 O O . ILE A 1 84 ? -9.818 9.125 18.943 1.00 90.69 84 ILE A O 1
ATOM 658 N N . VAL A 1 85 ? -7.786 10.085 18.910 1.00 84.38 85 VAL A N 1
ATOM 659 C CA . VAL A 1 85 ? -8.229 11.398 19.391 1.00 84.38 85 VAL A CA 1
ATOM 660 C C . VAL A 1 85 ? -8.005 12.428 18.290 1.00 84.38 85 VAL A C 1
ATOM 662 O O . VAL A 1 85 ? -6.879 12.644 17.851 1.00 84.38 85 VAL A O 1
ATOM 665 N N . GLY A 1 86 ? -9.078 13.084 17.847 1.00 81.38 86 GLY A N 1
ATOM 666 C CA . GLY A 1 86 ? -8.996 14.123 16.822 1.00 81.38 86 GLY A CA 1
ATOM 667 C C . GLY A 1 86 ? -8.827 13.555 15.414 1.00 81.38 86 GLY A C 1
ATOM 668 O O . GLY A 1 86 ? -9.793 13.066 14.834 1.00 81.38 86 GLY A O 1
ATOM 669 N N . HIS A 1 87 ? -7.627 13.677 14.847 1.00 82.62 87 HIS A N 1
ATOM 670 C CA . HIS A 1 87 ? -7.329 13.312 13.461 1.00 82.62 87 HIS A CA 1
ATOM 671 C C . HIS A 1 87 ? -6.225 12.252 13.404 1.00 82.62 87 HIS A C 1
ATOM 673 O O . HIS A 1 87 ? -5.178 12.412 14.030 1.00 82.62 87 HIS A O 1
ATOM 679 N N . ALA A 1 88 ? -6.467 11.186 12.642 1.00 86.50 88 ALA A N 1
ATOM 680 C CA . ALA A 1 88 ? -5.465 10.176 12.327 1.00 86.50 88 ALA A CA 1
ATOM 681 C C . ALA A 1 88 ? -4.713 10.576 11.044 1.00 86.50 88 ALA A C 1
ATOM 683 O O . ALA A 1 88 ? -5.368 11.045 10.113 1.00 86.50 88 ALA A O 1
ATOM 684 N N . PRO A 1 89 ? -3.385 10.370 10.962 1.00 92.06 89 PRO A N 1
ATOM 685 C CA . PRO A 1 89 ? -2.632 10.557 9.724 1.00 92.06 89 PRO A CA 1
ATOM 686 C C . PRO A 1 89 ? -3.241 9.780 8.549 1.00 92.06 89 PRO A C 1
ATOM 688 O O . PRO A 1 89 ? -3.766 8.683 8.742 1.00 92.06 89 PRO A O 1
ATOM 691 N N . ASP A 1 90 ? -3.101 10.296 7.328 1.00 92.62 90 ASP A N 1
ATOM 692 C CA . ASP A 1 90 ? -3.717 9.721 6.121 1.00 92.62 90 ASP A CA 1
ATOM 693 C C . ASP A 1 90 ? -3.399 8.226 5.921 1.00 92.62 90 ASP A C 1
ATOM 695 O O . ASP A 1 90 ? -4.271 7.450 5.529 1.00 92.62 90 ASP A O 1
ATOM 699 N N . GLY A 1 91 ? -2.179 7.778 6.239 1.00 94.31 91 GLY A N 1
ATOM 700 C CA . GLY A 1 91 ? -1.818 6.361 6.162 1.00 94.31 91 GLY A CA 1
ATOM 701 C C . GLY A 1 91 ? -2.415 5.493 7.272 1.00 94.31 91 GLY A C 1
ATOM 702 O O . GLY A 1 91 ? -2.748 4.332 7.042 1.00 94.31 91 GLY A O 1
ATOM 703 N N . GLU A 1 92 ? -2.614 6.051 8.467 1.00 94.69 92 GLU A N 1
ATOM 704 C CA . GLU A 1 92 ? -3.355 5.364 9.530 1.00 94.69 92 GLU A CA 1
ATOM 705 C C . GLU A 1 92 ? -4.834 5.228 9.134 1.00 94.69 92 GLU A C 1
ATOM 707 O O . GLU A 1 92 ? -5.420 4.151 9.257 1.00 94.69 92 GLU A O 1
ATOM 712 N N . PHE A 1 93 ? -5.422 6.289 8.573 1.00 93.25 93 PHE A N 1
ATOM 713 C CA . PHE A 1 93 ? -6.792 6.262 8.067 1.00 93.25 93 PHE A CA 1
ATOM 714 C C . PHE A 1 93 ? -6.968 5.250 6.926 1.00 93.25 93 PHE A C 1
ATOM 716 O O . PHE A 1 93 ? -7.930 4.486 6.945 1.00 93.25 93 PHE A O 1
ATOM 723 N N . LEU A 1 94 ? -6.003 5.160 6.002 1.00 94.88 94 LEU A N 1
ATOM 724 C CA . LEU A 1 94 ? -5.974 4.150 4.939 1.00 94.88 94 LEU A CA 1
ATOM 725 C C . LEU A 1 94 ? -6.100 2.721 5.490 1.00 94.88 94 LEU A C 1
ATOM 727 O O . LEU A 1 94 ? -6.896 1.921 4.990 1.00 94.88 94 LEU A O 1
ATOM 731 N N . ALA A 1 95 ? -5.313 2.389 6.516 1.00 96.00 95 ALA A N 1
ATOM 732 C CA . ALA A 1 95 ? -5.371 1.081 7.162 1.00 96.00 95 ALA A CA 1
ATOM 733 C C . ALA A 1 95 ? -6.714 0.858 7.864 1.00 96.00 95 ALA A C 1
ATOM 735 O O . ALA A 1 95 ? -7.316 -0.205 7.711 1.00 96.00 95 ALA A O 1
ATOM 736 N N . LEU A 1 96 ? -7.205 1.852 8.610 1.00 95.75 96 LEU A N 1
ATOM 737 C CA . LEU A 1 96 ? -8.483 1.757 9.320 1.00 95.75 96 LEU A CA 1
ATOM 738 C C . LEU A 1 96 ? -9.647 1.541 8.363 1.00 95.75 96 LEU A C 1
ATOM 740 O O . LEU A 1 96 ? -10.443 0.638 8.596 1.00 95.75 96 LEU A O 1
ATOM 744 N N . GLU A 1 97 ? -9.731 2.317 7.286 1.00 94.38 97 GLU A N 1
ATOM 745 C CA . GLU A 1 97 ? -10.786 2.187 6.283 1.00 94.38 97 GLU A CA 1
ATOM 746 C C . GLU A 1 97 ? -10.814 0.768 5.707 1.00 94.38 97 GLU A C 1
ATOM 748 O O . GLU A 1 97 ? -11.871 0.138 5.679 1.00 94.38 97 GLU A O 1
ATOM 753 N N . ASN A 1 98 ? -9.650 0.213 5.351 1.00 95.94 98 ASN A N 1
ATOM 754 C CA . ASN A 1 98 ? -9.556 -1.159 4.853 1.00 95.94 98 ASN A CA 1
ATOM 755 C C . ASN A 1 98 ? -9.957 -2.197 5.909 1.00 95.94 98 ASN A C 1
ATOM 757 O O . ASN A 1 98 ? -10.719 -3.118 5.611 1.00 95.94 98 ASN A O 1
ATOM 761 N N . LEU A 1 99 ? -9.487 -2.054 7.150 1.00 97.31 99 LEU A N 1
ATOM 762 C CA . LEU A 1 99 ? -9.834 -2.969 8.239 1.00 97.31 99 LEU A CA 1
ATOM 763 C C . LEU A 1 99 ? -11.332 -2.918 8.576 1.00 97.31 99 LEU A C 1
ATOM 765 O O . LEU A 1 99 ? -11.921 -3.953 8.884 1.00 97.31 99 LEU A O 1
ATOM 769 N N . ILE A 1 100 ? -11.959 -1.742 8.514 1.00 96.38 100 ILE A N 1
ATOM 770 C CA . ILE A 1 100 ? -13.398 -1.558 8.747 1.00 96.38 100 ILE A CA 1
ATOM 771 C C . ILE A 1 100 ? -14.198 -2.146 7.586 1.00 96.38 100 ILE A C 1
ATOM 773 O O . ILE A 1 100 ? -15.126 -2.919 7.819 1.00 96.38 100 ILE A O 1
ATOM 777 N N . ALA A 1 101 ? -13.822 -1.826 6.344 1.00 95.69 101 ALA A N 1
ATOM 778 C CA . ALA A 1 101 ? -14.498 -2.306 5.141 1.00 95.69 101 ALA A CA 1
ATOM 779 C C . ALA A 1 101 ? -14.504 -3.840 5.049 1.00 95.69 101 ALA A C 1
ATOM 781 O O . ALA A 1 101 ? -15.478 -4.424 4.580 1.00 95.69 101 ALA A O 1
ATOM 782 N N . ASN A 1 102 ? -13.452 -4.493 5.551 1.00 96.69 102 ASN A N 1
ATOM 783 C CA . ASN A 1 102 ? -13.344 -5.953 5.608 1.00 96.69 102 ASN A CA 1
ATOM 784 C C . ASN A 1 102 ? -13.787 -6.549 6.960 1.00 96.69 102 ASN A C 1
ATOM 786 O O . ASN A 1 102 ? -13.580 -7.732 7.226 1.00 96.69 102 ASN A O 1
ATOM 790 N N . GLY A 1 103 ? -14.399 -5.747 7.838 1.00 96.50 103 GLY A N 1
ATOM 791 C CA . GLY A 1 103 ? -14.983 -6.212 9.096 1.00 96.50 103 GLY A CA 1
ATOM 792 C C . GLY A 1 103 ? -13.973 -6.759 10.107 1.00 96.50 103 GLY A C 1
ATOM 793 O O . GLY A 1 103 ? -14.353 -7.542 10.975 1.00 96.50 103 GLY A O 1
ATOM 794 N N . ARG A 1 104 ? -12.695 -6.378 10.009 1.00 97.50 104 ARG A N 1
ATOM 795 C CA . ARG A 1 104 ? -11.630 -6.782 10.941 1.00 97.50 104 ARG A CA 1
ATOM 796 C C . ARG A 1 104 ? -11.690 -5.997 12.242 1.00 97.50 104 ARG A C 1
ATOM 798 O O . ARG A 1 104 ? -11.397 -6.550 13.298 1.00 97.50 104 ARG A O 1
ATOM 805 N N . VAL A 1 105 ? -12.102 -4.734 12.188 1.00 97.44 105 VAL A N 1
ATOM 806 C CA . VAL A 1 105 ? -12.234 -3.862 13.365 1.00 97.44 105 VAL A CA 1
ATOM 807 C C . VAL A 1 105 ? -13.577 -3.141 13.374 1.00 97.44 105 VAL A C 1
ATOM 809 O O . VAL A 1 105 ? -14.251 -3.041 12.350 1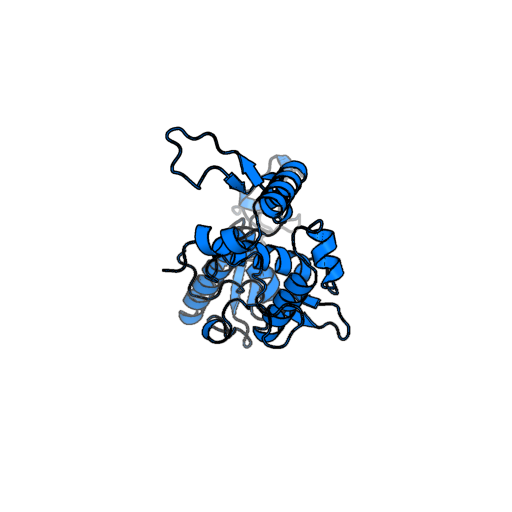.00 97.44 105 VAL A O 1
ATOM 812 N N . ARG A 1 106 ? -13.963 -2.626 14.541 1.00 96.00 106 ARG A N 1
ATOM 813 C CA . ARG A 1 106 ? -15.132 -1.759 14.725 1.00 96.00 106 ARG A CA 1
ATOM 814 C C . ARG A 1 106 ? -14.712 -0.439 15.348 1.00 96.00 106 ARG A C 1
ATOM 816 O O . ARG A 1 106 ? -13.899 -0.429 16.272 1.00 96.00 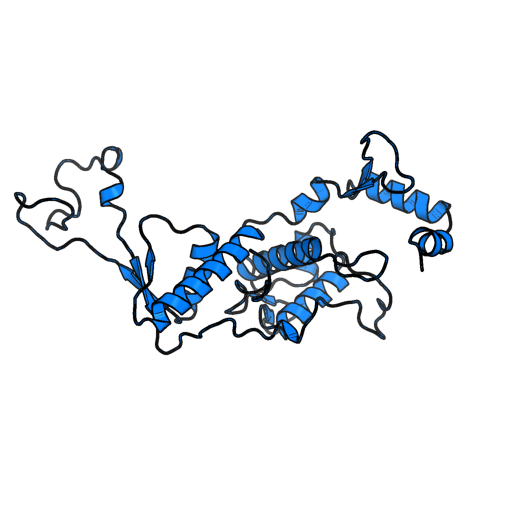106 ARG A O 1
ATOM 823 N N . LEU A 1 107 ? -15.305 0.649 14.863 1.00 93.38 107 LEU A N 1
ATOM 824 C CA . LEU A 1 107 ? -15.187 1.972 15.466 1.00 93.38 107 LEU A CA 1
ATOM 825 C C . LEU A 1 107 ? -16.350 2.210 16.426 1.00 93.38 107 LEU A C 1
ATOM 827 O O . LEU A 1 107 ? -17.513 2.079 16.044 1.00 93.38 107 LEU A O 1
ATOM 831 N N . VAL A 1 108 ? -16.025 2.591 17.656 1.00 92.31 108 VAL A N 1
ATOM 832 C CA . VAL A 1 108 ? -16.984 2.983 18.688 1.00 92.31 108 VAL A CA 1
ATOM 833 C C . VAL A 1 108 ? -16.715 4.443 19.052 1.00 92.31 108 VAL A C 1
ATOM 835 O O . VAL A 1 108 ? -15.655 4.734 19.609 1.00 92.31 108 VAL A O 1
ATOM 838 N N . PRO A 1 109 ? -17.622 5.379 18.724 1.00 90.44 109 PRO A N 1
ATOM 839 C CA . PRO A 1 109 ? -17.449 6.772 19.102 1.00 90.44 109 PRO A CA 1
ATOM 840 C C . PRO A 1 109 ? -17.727 6.982 20.592 1.00 90.44 109 PRO A C 1
ATOM 842 O O . PRO A 1 109 ? -18.747 6.533 21.116 1.00 90.44 109 PRO A O 1
ATOM 845 N N . HIS A 1 110 ? -16.851 7.731 21.256 1.00 89.25 110 HIS A N 1
ATOM 846 C CA . HIS A 1 110 ? -17.056 8.226 22.617 1.00 89.25 110 HIS A CA 1
ATOM 847 C C . HIS A 1 110 ? -17.869 9.511 22.565 1.00 89.25 110 HIS A C 1
ATOM 849 O O . HIS A 1 110 ? -17.330 10.620 22.543 1.00 89.25 110 HIS A O 1
ATOM 855 N N . LEU A 1 111 ? -19.186 9.346 22.472 1.00 85.56 111 LEU A N 1
ATOM 856 C CA . LEU A 1 111 ? -20.112 10.469 22.452 1.00 85.56 111 LEU A CA 1
ATOM 857 C C . LEU A 1 111 ? -20.271 11.068 23.857 1.00 85.56 111 LEU A C 1
ATOM 859 O O . LEU A 1 111 ? -20.301 10.326 24.842 1.00 85.56 111 LEU A O 1
ATOM 863 N N . PRO A 1 112 ? -20.420 12.397 23.969 1.00 84.31 112 PRO A N 1
ATOM 864 C CA . PRO A 1 112 ? -20.755 13.034 25.233 1.00 84.31 112 PRO A CA 1
ATOM 865 C C . PRO A 1 112 ? -22.104 12.546 25.775 1.00 84.31 112 PRO A C 1
ATOM 867 O O . PRO A 1 112 ? -22.972 12.149 24.991 1.00 84.31 112 PRO A O 1
ATOM 870 N N . PRO A 1 113 ? -22.308 12.586 27.102 1.00 86.94 113 PRO A N 1
ATOM 871 C CA . PRO A 1 113 ? -23.544 12.114 27.710 1.00 86.94 113 PRO A CA 1
ATOM 872 C C . PRO A 1 113 ? -24.751 12.919 27.218 1.00 86.94 113 PRO A C 1
ATOM 874 O O . PRO A 1 113 ? -24.652 14.120 26.945 1.00 86.94 113 PRO A O 1
ATOM 877 N N . ILE A 1 114 ? -25.905 12.253 27.129 1.00 88.06 114 ILE A N 1
ATOM 878 C CA . ILE A 1 114 ? -27.183 12.929 26.900 1.00 88.06 114 ILE A CA 1
ATOM 879 C C . ILE A 1 114 ? -27.600 13.576 28.218 1.00 88.06 114 ILE A C 1
ATOM 881 O O . ILE A 1 114 ? -27.884 12.878 29.189 1.00 88.06 114 ILE A O 1
ATOM 885 N N . ASP A 1 115 ? -27.630 14.904 28.236 1.00 86.94 115 ASP A N 1
ATOM 886 C CA . ASP A 1 115 ? -27.967 15.699 29.411 1.00 86.94 115 ASP A CA 1
ATOM 887 C C . ASP A 1 115 ? -28.736 16.954 28.986 1.00 86.94 115 ASP A C 1
ATOM 889 O O . ASP A 1 115 ? -28.371 17.654 28.039 1.00 86.94 115 ASP A O 1
ATOM 893 N N . HIS A 1 116 ? -29.860 17.202 29.651 1.00 85.38 116 HIS A N 1
ATOM 894 C CA . HIS A 1 116 ? -30.772 18.305 29.355 1.00 85.38 116 HIS A CA 1
ATOM 895 C C . HIS A 1 116 ? -30.680 19.439 30.375 1.00 85.38 116 HIS A C 1
ATOM 897 O O . HIS A 1 116 ? -31.326 20.474 30.177 1.00 85.38 116 HIS A O 1
ATOM 903 N N . ASP A 1 117 ? -29.907 19.251 31.445 1.00 85.88 117 ASP A N 1
ATOM 904 C CA . ASP A 1 117 ? -29.626 20.300 32.406 1.00 85.88 117 ASP A CA 1
ATOM 905 C C . ASP A 1 117 ? -28.552 21.238 31.840 1.00 85.88 117 ASP A C 1
ATOM 907 O O . ASP A 1 117 ? -27.419 20.856 31.546 1.00 85.88 117 ASP A O 1
ATOM 911 N N . HIS A 1 118 ? -28.931 22.500 31.671 1.00 74.81 118 HIS A N 1
ATOM 912 C CA . HIS A 1 118 ? -28.075 23.538 31.108 1.00 74.81 118 HIS A CA 1
ATOM 913 C C . HIS A 1 118 ? -27.029 24.047 32.113 1.00 74.81 118 HIS A C 1
ATOM 915 O O . HIS A 1 118 ? -26.112 24.774 31.728 1.00 74.81 118 HIS A O 1
ATOM 921 N N . THR A 1 119 ? -27.146 23.666 33.390 1.00 82.00 119 THR A N 1
ATOM 922 C CA . THR A 1 119 ? -26.188 24.019 34.445 1.00 82.00 119 THR A CA 1
ATOM 923 C C . THR A 1 119 ? -24.969 23.094 34.484 1.00 82.00 119 THR A C 1
ATOM 925 O O . THR A 1 119 ? -23.915 23.496 34.981 1.00 82.00 119 THR A O 1
ATOM 928 N N . ASN A 1 120 ? -25.065 21.891 33.909 1.00 81.56 120 ASN A N 1
ATOM 929 C CA . ASN A 1 120 ? -23.958 20.938 33.859 1.00 81.56 120 ASN A CA 1
ATOM 930 C C . ASN A 1 120 ? -22.866 21.379 32.860 1.00 81.56 120 ASN A C 1
ATOM 932 O O . ASN A 1 120 ? -23.140 22.127 31.915 1.00 81.56 120 ASN A O 1
ATOM 936 N N . PRO A 1 121 ? -21.599 20.961 33.039 1.00 79.12 121 PRO A N 1
ATOM 937 C CA . PRO A 1 121 ? -20.509 21.344 32.142 1.00 79.12 121 PRO A CA 1
ATOM 938 C C . PRO A 1 121 ? -20.629 20.688 30.752 1.00 79.12 121 PRO A C 1
ATOM 940 O O . PRO A 1 121 ? -21.260 19.651 30.572 1.00 79.12 121 PRO A O 1
ATOM 943 N N . ALA A 1 122 ? -20.028 21.315 29.738 1.00 75.38 122 ALA A N 1
ATOM 944 C CA . ALA A 1 122 ? -19.882 20.752 28.392 1.00 75.38 122 ALA A CA 1
ATOM 945 C C . ALA A 1 122 ? -18.638 19.831 28.313 1.00 75.38 122 ALA A C 1
ATOM 947 O O . ALA A 1 122 ? -17.701 20.046 29.083 1.00 75.38 122 ALA A O 1
ATOM 948 N N . PRO A 1 123 ? -18.558 18.883 27.355 1.00 80.25 123 PRO A N 1
ATOM 949 C CA . PRO A 1 123 ? -19.530 18.603 26.296 1.00 80.25 123 PRO A CA 1
ATOM 950 C C . PRO A 1 123 ? -20.689 17.709 26.769 1.00 80.25 123 PRO A C 1
ATOM 952 O O . PRO A 1 123 ? -20.495 16.794 27.562 1.00 80.25 123 PRO A O 1
ATOM 955 N N . ARG A 1 124 ? -21.894 17.964 26.246 1.00 82.06 124 ARG A N 1
ATOM 956 C CA . ARG A 1 124 ? -23.114 17.167 26.465 1.00 82.06 124 ARG A CA 1
ATOM 957 C C . ARG A 1 124 ? -24.002 17.220 25.226 1.00 82.06 124 ARG A C 1
ATOM 959 O O . ARG A 1 124 ? -23.890 18.148 24.426 1.00 82.06 124 ARG A O 1
ATOM 966 N N . ILE A 1 125 ? -24.907 16.261 25.089 1.00 84.38 125 ILE A N 1
ATOM 967 C CA . ILE A 1 125 ? -25.935 16.254 24.047 1.00 84.38 125 ILE A CA 1
ATOM 968 C C . ILE A 1 125 ? -27.270 16.636 24.693 1.00 84.38 125 ILE A C 1
ATOM 970 O O . ILE A 1 125 ? -27.840 15.861 25.457 1.00 84.38 125 ILE A O 1
ATOM 974 N N . SER A 1 126 ? -27.782 17.827 24.379 1.00 83.12 126 SER A N 1
ATOM 975 C CA . SER A 1 126 ? -29.074 18.300 24.892 1.00 83.12 126 SER A CA 1
ATOM 976 C C . SER A 1 126 ? -30.220 18.003 23.919 1.00 83.12 126 SER A C 1
ATOM 978 O O . SER A 1 126 ? -29.999 17.695 22.747 1.00 83.12 126 SER A O 1
ATOM 980 N N . LYS A 1 127 ? -31.473 18.183 24.365 1.00 83.56 127 LYS A N 1
ATOM 981 C CA . LYS A 1 127 ? -32.659 18.115 23.487 1.00 83.56 127 LYS A CA 1
ATOM 982 C C . LYS A 1 127 ? -32.660 19.173 22.372 1.00 83.56 127 LYS A C 1
ATOM 984 O O . LYS A 1 127 ? -33.384 19.027 21.396 1.00 83.56 127 LYS A O 1
ATOM 989 N N . TRP A 1 128 ? -31.854 20.227 22.518 1.00 77.12 128 TRP A N 1
ATOM 990 C CA . TRP A 1 128 ? -31.661 21.285 21.521 1.00 77.12 128 TRP A CA 1
ATOM 991 C C . TRP A 1 128 ? -30.457 21.024 20.604 1.00 77.12 128 TRP A C 1
ATOM 993 O O . TRP A 1 128 ? -30.153 21.833 19.730 1.00 77.12 128 TRP A O 1
ATOM 1003 N N . GLY A 1 129 ? -29.778 19.889 20.787 1.00 75.12 129 GLY A N 1
ATOM 1004 C CA . GLY A 1 129 ? -28.593 19.493 20.041 1.00 75.12 129 GLY A CA 1
ATOM 1005 C C . GLY A 1 129 ? -27.301 19.631 20.842 1.00 75.12 129 GLY A C 1
ATOM 1006 O O . GLY A 1 129 ? -27.299 19.724 22.073 1.00 75.12 129 GLY A O 1
ATOM 1007 N N . PHE A 1 130 ? -26.190 19.608 20.107 1.00 71.00 130 PHE A N 1
ATOM 1008 C CA . PHE A 1 130 ? -24.829 19.566 20.646 1.00 71.00 130 PHE A CA 1
ATOM 1009 C C . PHE A 1 130 ? -24.319 20.915 21.179 1.00 71.00 130 PHE A C 1
ATOM 1011 O O . PHE A 1 130 ? -23.404 20.971 21.997 1.00 71.00 130 PHE A O 1
ATOM 1018 N N . THR A 1 131 ? -24.907 22.016 20.714 1.00 65.50 131 THR A N 1
ATOM 1019 C CA . THR A 1 131 ? -24.506 23.378 21.074 1.00 65.50 131 THR A CA 1
ATOM 1020 C C . THR A 1 131 ? -25.686 24.152 21.630 1.00 65.50 131 THR A C 1
ATOM 1022 O O . THR A 1 131 ? -26.744 24.195 21.005 1.00 65.50 131 THR A O 1
ATOM 1025 N N . GLU A 1 132 ? -25.484 24.807 22.768 1.00 62.12 132 GLU A N 1
ATOM 1026 C CA . GLU A 1 132 ? -26.457 25.721 23.361 1.00 62.12 132 GLU A CA 1
ATOM 1027 C C . GLU A 1 132 ? -26.165 27.170 22.941 1.00 62.12 132 GLU A C 1
ATOM 1029 O O . GLU A 1 132 ? -25.009 27.594 22.894 1.00 62.12 132 GLU A O 1
ATOM 1034 N N . GLY A 1 133 ? -27.219 27.936 22.642 1.00 60.66 133 GLY A N 1
ATOM 1035 C CA . GLY A 1 133 ? -27.114 29.315 22.157 1.00 60.66 133 GLY A CA 1
ATOM 1036 C C . GLY A 1 133 ? -26.944 29.427 20.637 1.00 60.66 133 GLY A C 1
ATOM 1037 O O . GLY A 1 133 ? -26.613 28.458 19.959 1.00 60.66 133 GLY A O 1
ATOM 1038 N N . ASN A 1 134 ? -27.240 30.623 20.106 1.00 57.81 134 ASN A N 1
ATOM 1039 C CA . ASN A 1 134 ? -27.247 30.963 18.676 1.00 57.81 134 ASN A CA 1
ATOM 1040 C C . ASN A 1 134 ? -26.167 30.206 17.892 1.00 57.81 134 ASN A C 1
ATOM 1042 O O . ASN A 1 134 ? -24.984 30.402 18.165 1.00 57.81 134 ASN A O 1
ATOM 1046 N N . TYR A 1 135 ? -26.587 29.382 16.923 1.00 61.59 135 TYR A N 1
ATOM 1047 C CA . TYR A 1 135 ? -25.750 28.561 16.039 1.00 61.59 135 TYR A CA 1
ATOM 1048 C C . TYR A 1 135 ? -24.616 29.393 15.405 1.00 61.59 135 TYR A C 1
ATOM 1050 O O . TYR A 1 135 ? -24.735 29.936 14.309 1.00 61.59 135 TYR A O 1
ATOM 1058 N N . ARG A 1 136 ? -23.491 29.517 16.111 1.00 70.25 136 ARG A N 1
ATOM 1059 C CA . ARG A 1 136 ? -22.259 30.163 15.645 1.00 70.25 136 ARG A CA 1
ATOM 1060 C C . ARG A 1 136 ? -21.158 29.119 15.608 1.00 70.25 136 ARG A C 1
ATOM 1062 O O . ARG A 1 136 ? -20.159 29.214 16.312 1.00 70.25 136 ARG A O 1
ATOM 1069 N N . THR A 1 137 ? -21.356 28.115 14.762 1.00 67.06 137 THR A N 1
ATOM 1070 C CA . THR A 1 137 ? -20.436 26.983 14.569 1.00 67.06 137 THR A CA 1
ATOM 1071 C C . THR A 1 137 ? -19.008 27.422 14.229 1.00 67.06 137 THR A C 1
ATOM 1073 O O . THR A 1 137 ? -18.062 26.736 14.594 1.00 67.06 137 THR A O 1
ATOM 1076 N N . VAL A 1 138 ? -18.833 28.601 13.619 1.00 72.25 138 VAL A N 1
ATOM 1077 C CA . VAL A 1 138 ? -17.521 29.209 13.327 1.00 72.25 138 VAL A CA 1
ATOM 1078 C C . VAL A 1 138 ? -16.761 29.639 14.593 1.00 72.25 138 VAL A C 1
ATOM 1080 O O . VAL A 1 138 ? -15.536 29.595 14.607 1.00 72.25 138 VAL A O 1
ATOM 1083 N N . GLN A 1 139 ? -17.467 30.052 15.653 1.00 75.25 139 GLN A N 1
ATOM 1084 C CA . GLN A 1 139 ? -16.878 30.508 16.925 1.00 75.25 139 GLN A CA 1
ATOM 1085 C C . GLN A 1 139 ? -16.795 29.390 17.973 1.00 75.25 139 GLN A C 1
ATOM 1087 O O . GLN A 1 139 ? -16.376 29.628 19.105 1.00 75.25 139 GLN A O 1
ATOM 1092 N N . MET A 1 140 ? -17.224 28.178 17.622 1.00 72.31 140 MET A N 1
ATOM 1093 C CA . MET A 1 140 ? -17.203 27.047 18.532 1.00 72.31 140 MET A CA 1
ATOM 1094 C C . MET A 1 140 ? -15.776 26.528 18.707 1.00 72.31 140 MET A C 1
ATOM 1096 O O . MET A 1 140 ? -15.033 26.363 17.740 1.00 72.31 140 MET A O 1
ATOM 1100 N N . ASP A 1 141 ? -15.420 26.216 19.951 1.00 74.69 141 ASP A N 1
ATOM 1101 C CA . ASP A 1 141 ? -14.200 25.476 20.240 1.00 74.69 141 ASP A CA 1
ATOM 1102 C C . ASP A 1 141 ? -14.237 24.113 19.531 1.00 74.69 141 ASP A C 1
ATOM 1104 O O . ASP A 1 141 ? -15.113 23.284 19.792 1.00 74.69 141 ASP A O 1
ATOM 1108 N N . ARG A 1 142 ? -13.277 23.890 18.624 1.00 75.06 142 ARG A N 1
ATOM 1109 C CA . ARG A 1 142 ? -13.177 22.661 17.829 1.00 75.06 142 ARG A CA 1
ATOM 1110 C C . ARG A 1 142 ? -12.986 21.426 18.699 1.00 75.06 142 ARG A C 1
ATOM 1112 O O . ARG A 1 142 ? -13.441 20.357 18.307 1.00 75.06 142 ARG A O 1
ATOM 1119 N N . SER A 1 143 ? -12.397 21.562 19.889 1.00 73.88 143 SER A N 1
ATOM 1120 C CA . SER A 1 143 ? -12.254 20.445 20.831 1.00 73.88 143 SER A CA 1
ATOM 1121 C C . SER A 1 143 ? -13.600 19.794 21.170 1.00 73.88 143 SER A C 1
ATOM 1123 O O . SER A 1 143 ? -13.664 18.588 21.385 1.00 73.88 143 SER A O 1
ATOM 1125 N N . LYS A 1 144 ? -14.698 20.564 21.120 1.00 73.12 144 LYS A N 1
ATOM 1126 C CA . LYS A 1 144 ? -16.048 20.068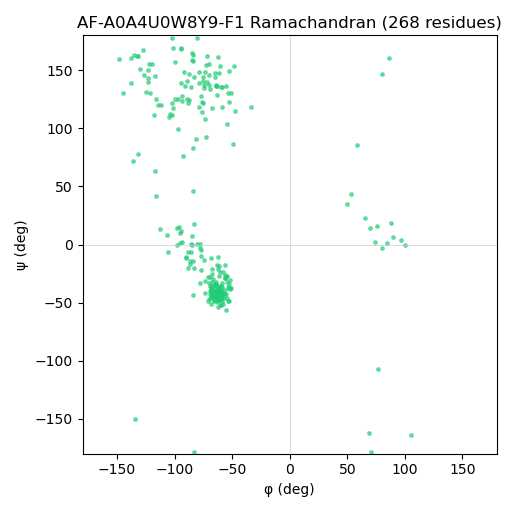 21.398 1.00 73.12 144 LYS A CA 1
ATOM 1127 C C . LYS A 1 144 ? -16.573 19.142 20.302 1.00 73.12 144 LYS A C 1
ATOM 1129 O O . LYS A 1 144 ? -17.370 18.275 20.608 1.00 73.12 144 LYS A O 1
ATOM 1134 N N . ILE A 1 145 ? -16.142 19.282 19.049 1.00 75.12 145 ILE A N 1
ATOM 1135 C CA . ILE A 1 145 ? -16.635 18.461 17.923 1.00 75.12 145 ILE A CA 1
ATOM 1136 C C . ILE A 1 145 ? -15.721 17.287 17.564 1.00 75.12 145 ILE A C 1
ATOM 1138 O O . ILE A 1 145 ? -16.035 16.523 16.652 1.00 75.12 145 ILE A O 1
ATOM 1142 N N . HIS A 1 146 ? -14.601 17.128 18.268 1.00 78.06 146 HIS A N 1
ATOM 1143 C CA . HIS A 1 146 ? -13.710 15.989 18.099 1.00 78.06 146 HIS A CA 1
ATOM 1144 C C . HIS A 1 146 ? -14.013 14.938 19.163 1.00 78.06 146 HIS A C 1
ATOM 1146 O O . HIS A 1 146 ? -13.567 15.035 20.304 1.00 78.06 146 HIS A O 1
ATOM 1152 N N . PHE A 1 147 ? -14.768 13.916 18.774 1.00 83.00 147 PHE A N 1
ATOM 1153 C CA . PHE A 1 147 ? -15.033 12.767 19.632 1.00 83.00 147 PHE A CA 1
ATOM 1154 C C . PHE A 1 147 ? -13.908 11.750 19.489 1.00 83.00 147 PHE A C 1
ATOM 1156 O O . PHE A 1 147 ? -13.464 11.458 18.376 1.00 83.00 147 PHE A O 1
ATOM 1163 N N . ALA A 1 148 ? -13.449 11.208 20.615 1.00 89.31 148 ALA A N 1
ATOM 1164 C CA . ALA A 1 148 ? -12.521 10.091 20.579 1.00 89.31 148 ALA A CA 1
ATOM 1165 C C . ALA A 1 148 ? -13.216 8.870 19.958 1.00 89.31 148 ALA A C 1
ATOM 1167 O O . ALA A 1 148 ? -14.408 8.645 20.174 1.00 89.31 148 ALA A O 1
ATOM 1168 N N . LEU A 1 149 ? -12.474 8.070 19.200 1.00 92.44 149 LEU A N 1
ATOM 1169 C CA . LEU A 1 149 ? -12.958 6.823 18.617 1.00 92.44 149 LEU A CA 1
ATOM 1170 C C . LEU A 1 149 ? -12.158 5.665 19.205 1.00 92.44 149 LEU A C 1
ATOM 1172 O O . LEU A 1 149 ? -10.935 5.659 19.104 1.00 92.44 149 LEU A O 1
ATOM 1176 N N . SER A 1 150 ? -12.829 4.672 19.781 1.00 95.25 150 SER A N 1
ATOM 1177 C CA . SER A 1 150 ? -12.197 3.396 20.117 1.00 95.2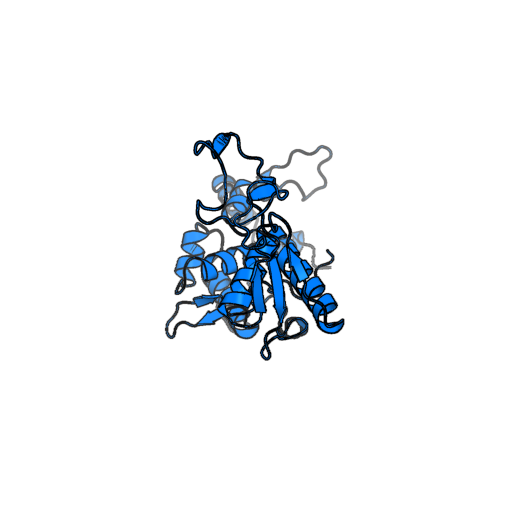5 150 SER A CA 1
ATOM 1178 C C . SER A 1 150 ? -12.273 2.451 18.927 1.00 95.25 150 SER A C 1
ATOM 1180 O O . SER A 1 150 ? -13.354 2.128 18.436 1.00 95.25 150 SER A O 1
ATOM 1182 N N . VAL A 1 151 ? -11.119 1.962 18.496 1.00 96.81 151 VAL A N 1
ATOM 1183 C CA . VAL A 1 151 ? -10.984 0.849 17.562 1.00 96.81 151 VAL A CA 1
ATOM 1184 C C . VAL A 1 151 ? -10.934 -0.438 18.377 1.00 96.81 151 VAL A C 1
ATOM 1186 O O . VAL A 1 151 ? -10.103 -0.581 19.273 1.00 96.81 151 VAL A O 1
ATOM 1189 N N . THR A 1 152 ? -11.822 -1.378 18.071 1.00 96.94 152 THR A N 1
ATOM 1190 C CA . THR A 1 152 ? -11.908 -2.681 18.749 1.00 96.94 152 THR A CA 1
ATOM 1191 C C . THR A 1 152 ? -11.780 -3.822 17.738 1.00 96.94 152 THR A C 1
ATOM 1193 O O . THR A 1 152 ? -12.270 -3.681 16.609 1.00 96.94 152 THR A O 1
ATOM 1196 N N . PRO A 1 153 ? -11.122 -4.945 18.088 1.00 97.75 153 PRO A N 1
ATOM 1197 C CA . PRO A 1 153 ? -10.993 -6.079 17.183 1.00 97.75 153 PRO A CA 1
ATOM 1198 C C . PRO A 1 153 ? -12.339 -6.788 17.030 1.00 97.75 153 PRO A C 1
ATOM 1200 O O . PRO A 1 153 ? -13.074 -6.987 17.997 1.00 97.75 153 PRO A O 1
ATOM 1203 N N . SER A 1 154 ? -12.656 -7.209 15.808 1.00 96.62 154 SER A N 1
ATOM 1204 C CA . SER A 1 154 ? -13.737 -8.169 15.569 1.00 96.62 154 SER A CA 1
ATOM 1205 C C . SER A 1 154 ? -13.221 -9.606 15.732 1.00 96.62 154 SER A C 1
ATOM 1207 O O . SER A 1 154 ? -12.012 -9.829 15.671 1.00 96.62 154 SER A O 1
ATOM 1209 N N . PRO A 1 155 ? -14.103 -10.617 15.856 1.00 96.12 155 PRO A N 1
ATOM 1210 C CA . PRO A 1 155 ? -13.683 -12.023 15.911 1.00 96.12 155 PRO A CA 1
ATOM 1211 C C . PRO A 1 155 ? -12.871 -12.491 14.692 1.00 96.12 155 PRO A C 1
ATOM 1213 O O . PRO A 1 155 ? -12.113 -13.447 14.783 1.00 96.12 155 PRO A O 1
ATOM 1216 N N . SER A 1 156 ? -13.021 -11.817 13.550 1.00 96.25 156 SER A N 1
ATOM 1217 C CA . SER A 1 156 ? -12.270 -12.065 12.316 1.00 96.25 156 SER A CA 1
ATOM 1218 C C . SER A 1 156 ? -10.920 -11.337 12.263 1.00 96.25 156 SER A C 1
ATOM 1220 O O . SER A 1 156 ? -10.228 -11.434 11.250 1.00 96.25 156 SER A O 1
ATOM 1222 N N . TYR A 1 157 ? -10.527 -10.571 13.284 1.00 97.50 157 TYR A N 1
ATOM 1223 C CA . TYR A 1 157 ? -9.275 -9.815 13.257 1.00 97.50 157 TYR A CA 1
ATOM 1224 C C . TYR A 1 157 ? -8.060 -10.738 13.079 1.00 97.50 157 TYR A C 1
ATOM 1226 O O . TYR A 1 157 ? -7.962 -11.789 13.708 1.00 97.50 157 TYR A O 1
ATOM 1234 N N . THR A 1 158 ? -7.128 -10.346 12.210 1.00 96.69 158 THR A N 1
ATOM 1235 C CA . THR A 1 158 ? -5.909 -11.115 11.920 1.00 96.69 158 THR A CA 1
ATOM 1236 C C . THR A 1 158 ? -4.690 -10.368 12.447 1.00 96.69 158 THR A C 1
ATOM 1238 O O . THR A 1 158 ? -4.429 -9.230 12.052 1.00 96.69 158 THR A O 1
ATOM 1241 N N . TYR A 1 159 ? -3.952 -11.010 13.353 1.00 95.56 159 TYR A N 1
ATOM 1242 C CA . TYR A 1 159 ? -2.722 -10.469 13.930 1.00 95.56 159 TYR A CA 1
ATOM 1243 C C . TYR A 1 159 ? -1.537 -10.615 12.974 1.00 95.56 159 TYR A C 1
ATOM 1245 O O . TYR A 1 159 ? -1.449 -11.598 12.241 1.00 95.56 159 TYR A O 1
ATOM 1253 N N . GLY A 1 160 ? -0.603 -9.666 13.037 1.00 93.25 160 GLY A N 1
ATOM 1254 C CA . GLY A 1 160 ? 0.555 -9.607 12.152 1.00 93.25 160 GLY A CA 1
ATOM 1255 C C . GLY A 1 160 ? 0.176 -9.278 10.710 1.00 93.25 160 GLY A C 1
ATOM 1256 O O . GLY A 1 160 ? -0.915 -8.764 10.433 1.00 93.25 160 GLY A O 1
ATOM 1257 N N . ASN A 1 161 ? 1.099 -9.576 9.803 1.00 92.25 161 ASN A N 1
ATOM 1258 C CA . ASN A 1 161 ? 0.915 -9.444 8.370 1.00 92.25 161 ASN A CA 1
ATOM 1259 C C . ASN A 1 161 ? 0.625 -10.822 7.760 1.00 92.25 161 ASN A C 1
ATOM 1261 O O . ASN A 1 161 ? 1.465 -11.717 7.852 1.00 92.25 161 ASN A O 1
ATOM 1265 N N . PRO A 1 162 ? -0.557 -11.030 7.157 1.00 92.44 162 PRO A N 1
ATOM 1266 C CA . PRO A 1 162 ? -0.920 -12.331 6.604 1.00 92.44 162 PRO A CA 1
ATOM 1267 C C . PRO A 1 162 ? -0.258 -12.625 5.250 1.00 92.44 162 PRO A C 1
ATOM 1269 O O . PRO A 1 162 ? -0.476 -13.700 4.693 1.00 92.44 162 PRO A O 1
ATOM 1272 N N . LEU A 1 163 ? 0.504 -11.681 4.688 1.00 92.94 163 LEU A N 1
ATOM 1273 C CA . LEU A 1 163 ? 1.041 -11.775 3.335 1.00 92.94 163 LEU A CA 1
ATOM 1274 C C . LEU A 1 163 ? 2.437 -12.435 3.313 1.00 92.94 163 LEU A C 1
ATOM 1276 O O . LEU A 1 163 ? 3.307 -12.082 4.113 1.00 92.94 163 LEU A O 1
ATOM 1280 N N . PRO A 1 164 ? 2.708 -13.350 2.366 1.00 91.19 164 PRO A N 1
ATOM 1281 C CA . PRO A 1 164 ? 3.917 -14.173 2.339 1.00 91.19 164 PRO A CA 1
ATOM 1282 C C . PRO A 1 164 ? 5.132 -13.485 1.682 1.00 91.19 164 PRO A C 1
ATOM 1284 O O . PRO A 1 164 ? 5.826 -14.108 0.879 1.00 91.19 164 PRO A O 1
ATOM 1287 N N . PHE A 1 165 ? 5.443 -12.224 2.011 1.00 84.12 165 PHE A N 1
ATOM 1288 C CA . PHE A 1 165 ? 6.500 -11.447 1.323 1.00 84.12 165 PHE A CA 1
ATOM 1289 C C . PHE A 1 165 ? 7.864 -12.141 1.243 1.00 84.12 165 PHE A C 1
ATOM 1291 O O . PHE A 1 165 ? 8.564 -12.004 0.245 1.00 84.12 165 PHE A O 1
ATOM 1298 N N . ALA A 1 166 ? 8.238 -12.920 2.262 1.00 82.69 166 ALA A N 1
ATOM 1299 C CA . ALA A 1 166 ? 9.503 -13.654 2.274 1.00 82.69 166 ALA A CA 1
ATOM 1300 C C . ALA A 1 166 ? 9.635 -14.669 1.120 1.00 82.69 166 ALA A C 1
ATOM 1302 O O . ALA A 1 166 ? 10.749 -15.017 0.740 1.00 82.69 166 ALA A O 1
ATOM 1303 N N . SER A 1 167 ? 8.513 -15.138 0.566 1.00 85.81 167 SER A N 1
ATOM 1304 C CA . SER A 1 167 ? 8.486 -16.104 -0.541 1.00 85.81 167 SER A CA 1
ATOM 1305 C C . SER A 1 167 ? 8.477 -15.445 -1.923 1.00 85.81 167 SER A C 1
ATOM 1307 O O . SER A 1 167 ? 8.681 -16.134 -2.916 1.00 85.81 167 SER A O 1
ATOM 1309 N N . TYR A 1 168 ? 8.265 -14.128 -1.996 1.00 87.69 168 TYR A N 1
ATOM 1310 C CA . TYR A 1 168 ? 8.049 -13.401 -3.248 1.00 87.69 168 TYR A CA 1
ATOM 1311 C C . TYR A 1 168 ? 8.940 -12.155 -3.306 1.00 87.69 168 TYR A C 1
ATOM 1313 O O . TYR A 1 168 ? 8.472 -11.038 -3.064 1.00 87.69 168 TYR A O 1
ATOM 1321 N N . PRO A 1 169 ? 10.240 -12.309 -3.620 1.00 90.12 169 PRO A N 1
ATOM 1322 C CA . PRO A 1 169 ? 11.104 -11.160 -3.868 1.00 90.12 169 PRO A CA 1
ATOM 1323 C C . PRO A 1 169 ? 10.602 -10.356 -5.082 1.00 90.12 169 PRO A C 1
ATOM 1325 O O . PRO A 1 169 ? 9.842 -10.891 -5.892 1.00 90.12 169 PRO A O 1
ATOM 1328 N N . PRO A 1 170 ? 11.023 -9.086 -5.238 1.00 91.56 170 PRO A N 1
ATOM 1329 C CA . PRO A 1 170 ? 10.687 -8.289 -6.415 1.00 91.56 170 PRO A CA 1
ATOM 1330 C C . PRO A 1 170 ? 11.023 -9.047 -7.709 1.00 91.56 170 PRO A C 1
ATOM 1332 O O . PRO A 1 170 ? 12.131 -9.581 -7.821 1.00 91.56 170 PRO A O 1
ATOM 1335 N N . PRO A 1 171 ? 10.084 -9.128 -8.666 1.00 90.56 171 PRO A N 1
ATOM 1336 C CA . PRO A 1 171 ? 10.214 -10.026 -9.801 1.00 90.56 171 PRO A CA 1
ATOM 1337 C C . PRO A 1 171 ? 11.258 -9.502 -10.792 1.00 90.56 171 PRO A C 1
ATOM 1339 O O . PRO A 1 171 ? 11.446 -8.295 -10.949 1.00 90.56 171 PRO A O 1
ATOM 1342 N N . LEU A 1 172 ? 11.936 -10.416 -11.478 1.00 87.56 172 LEU A N 1
ATOM 1343 C CA . LEU A 1 172 ? 12.796 -10.113 -12.625 1.00 87.56 172 LEU A CA 1
ATOM 1344 C C . LEU A 1 172 ? 12.063 -10.473 -13.921 1.00 87.56 172 LEU A C 1
ATOM 1346 O O . LEU A 1 172 ? 10.941 -10.975 -13.887 1.00 87.56 172 LEU A O 1
ATOM 1350 N N . SER A 1 173 ? 12.688 -10.224 -15.072 1.00 81.75 173 SER A N 1
ATOM 1351 C CA . SER A 1 173 ? 12.156 -10.740 -16.332 1.00 81.75 173 SER A CA 1
ATOM 1352 C C . SER A 1 173 ? 12.050 -12.269 -16.299 1.00 81.75 173 SER A C 1
ATOM 1354 O O . SER A 1 173 ? 12.958 -12.969 -15.846 1.00 81.75 173 SER A O 1
ATOM 1356 N N . HIS A 1 174 ? 10.921 -12.788 -16.783 1.00 74.62 174 HIS A N 1
ATOM 1357 C CA . HIS A 1 174 ? 10.642 -14.223 -16.818 1.00 74.62 174 HIS A CA 1
ATOM 1358 C C . HIS A 1 174 ? 11.645 -14.954 -17.725 1.00 74.62 174 HIS A C 1
ATOM 1360 O O . HIS A 1 174 ? 11.824 -14.577 -18.890 1.00 74.62 174 HIS A O 1
ATOM 1366 N N . THR A 1 175 ? 12.269 -16.018 -17.210 1.00 71.94 175 THR A N 1
ATOM 1367 C CA . THR A 1 175 ? 13.134 -16.912 -18.002 1.00 71.94 175 THR A CA 1
ATOM 1368 C C . THR A 1 175 ? 12.312 -17.612 -19.087 1.00 71.94 175 THR A C 1
ATOM 1370 O O . THR A 1 175 ? 11.171 -18.011 -18.854 1.00 71.94 175 THR A O 1
ATOM 1373 N N . GLY A 1 176 ? 12.839 -17.699 -20.310 1.00 70.56 176 GLY A N 1
ATOM 1374 C CA . GLY A 1 176 ? 12.108 -18.207 -21.474 1.00 70.56 176 GLY A CA 1
ATOM 1375 C C . GLY A 1 176 ? 11.040 -17.266 -22.053 1.00 70.56 176 GLY A C 1
ATOM 1376 O O . GLY A 1 176 ? 10.365 -17.636 -23.016 1.00 70.56 176 GLY A O 1
ATOM 1377 N N . SER A 1 177 ? 10.867 -16.054 -21.513 1.00 81.50 177 SER A N 1
ATOM 1378 C CA . SER A 1 177 ? 10.011 -15.035 -22.131 1.00 81.50 177 SER A CA 1
ATOM 1379 C C . SER A 1 177 ? 10.757 -14.252 -23.214 1.00 81.50 177 SER A C 1
ATOM 1381 O O . SER A 1 177 ? 11.983 -14.191 -23.235 1.00 81.50 177 SER A O 1
ATOM 1383 N N . ARG A 1 178 ? 10.025 -13.541 -24.085 1.00 84.25 178 ARG A N 1
ATOM 1384 C CA . ARG A 1 178 ? 10.638 -12.612 -25.060 1.00 84.25 178 ARG A CA 1
ATOM 1385 C C . ARG A 1 178 ? 11.407 -11.446 -24.416 1.00 84.25 178 ARG A C 1
ATOM 1387 O O . ARG A 1 178 ? 12.058 -10.691 -25.129 1.00 84.25 178 ARG A O 1
ATOM 1394 N N . TYR A 1 179 ? 11.264 -11.272 -23.104 1.00 85.38 179 TYR A N 1
ATOM 1395 C CA . TYR A 1 179 ? 11.912 -10.238 -22.305 1.00 85.38 179 TYR A CA 1
ATOM 1396 C C . TYR A 1 179 ? 13.029 -10.808 -21.428 1.00 85.38 179 TYR A C 1
ATOM 1398 O O . TYR A 1 179 ? 13.555 -10.099 -20.575 1.00 85.38 179 TYR A O 1
ATOM 1406 N N . GLU A 1 180 ? 13.391 -12.079 -21.612 1.00 83.75 180 GLU A N 1
ATOM 1407 C CA . GLU A 1 180 ? 14.473 -12.716 -20.873 1.00 83.75 180 GLU A CA 1
ATOM 1408 C C . GLU A 1 180 ? 15.771 -11.904 -20.980 1.00 83.75 180 GLU A C 1
ATOM 1410 O O . GLU A 1 180 ? 16.194 -11.484 -22.059 1.00 83.75 180 GLU A O 1
ATOM 1415 N N . GLY A 1 181 ? 16.388 -11.643 -19.826 1.00 82.38 181 GLY A N 1
ATOM 1416 C CA . GLY A 1 181 ? 17.604 -10.836 -19.729 1.00 82.38 181 GLY A CA 1
ATOM 1417 C C . GLY A 1 181 ? 17.369 -9.323 -19.765 1.00 82.38 181 GLY A C 1
ATOM 1418 O O . GLY A 1 181 ? 18.325 -8.566 -19.583 1.00 82.38 181 GLY A O 1
ATOM 1419 N N . MET A 1 182 ? 16.128 -8.858 -19.945 1.00 87.75 182 MET A N 1
ATOM 1420 C CA . MET A 1 182 ? 15.792 -7.447 -19.762 1.00 87.75 182 MET A CA 1
ATOM 1421 C C . MET A 1 182 ? 15.727 -7.097 -18.278 1.00 87.75 182 MET A C 1
ATOM 1423 O O . MET A 1 182 ? 15.225 -7.869 -17.458 1.00 87.75 182 MET A O 1
ATOM 1427 N N . LEU A 1 183 ? 16.235 -5.915 -17.943 1.00 89.69 183 LEU A N 1
ATOM 1428 C CA . LEU A 1 183 ? 16.227 -5.391 -16.585 1.00 89.69 183 LEU A CA 1
ATOM 1429 C C . LEU A 1 183 ? 14.990 -4.510 -16.397 1.00 89.69 183 LEU A C 1
ATOM 1431 O O . LEU A 1 183 ? 14.819 -3.569 -17.178 1.00 89.69 183 LEU A O 1
ATOM 1435 N N . PRO A 1 184 ? 14.132 -4.796 -15.403 1.00 92.81 184 PRO A N 1
ATOM 1436 C CA . PRO A 1 184 ? 13.020 -3.917 -15.092 1.00 92.81 184 PRO A CA 1
ATOM 1437 C C . PRO A 1 184 ? 13.518 -2.632 -14.423 1.00 92.81 184 PRO A C 1
ATOM 1439 O O . PRO A 1 184 ? 14.610 -2.590 -13.854 1.00 92.81 184 PRO A O 1
ATOM 1442 N N . LEU A 1 185 ? 12.684 -1.595 -14.420 1.00 92.38 185 LEU A N 1
ATOM 1443 C CA . LEU A 1 185 ? 12.998 -0.272 -13.877 1.00 92.38 185 LEU A CA 1
ATOM 1444 C C . LEU A 1 185 ? 13.457 -0.298 -12.408 1.00 92.38 185 LEU A C 1
ATOM 1446 O O . LEU A 1 185 ? 14.206 0.576 -11.984 1.00 92.38 185 LEU A O 1
ATOM 1450 N N . TRP A 1 186 ? 13.021 -1.284 -11.621 1.00 93.56 186 TRP A N 1
ATOM 1451 C CA . TRP A 1 186 ? 13.427 -1.454 -10.221 1.00 93.56 186 TRP A CA 1
ATOM 1452 C C . TRP A 1 186 ? 14.738 -2.227 -10.031 1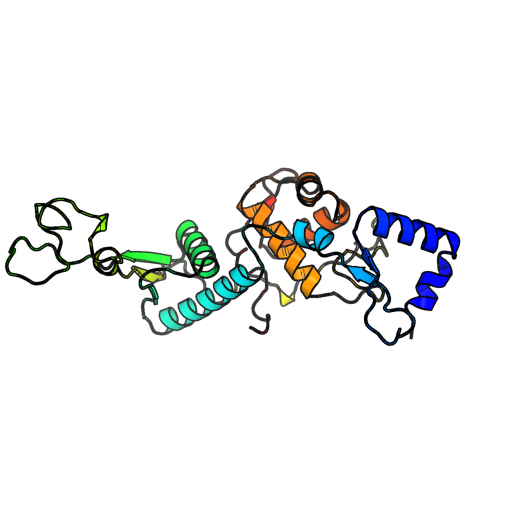.00 93.56 186 TRP A C 1
ATOM 1454 O O . TRP A 1 186 ? 15.097 -2.521 -8.891 1.00 93.56 186 TRP A O 1
ATOM 1464 N N . CYS A 1 187 ? 15.467 -2.535 -11.101 1.00 92.38 187 CYS A N 1
ATOM 1465 C CA . CYS A 1 187 ? 16.770 -3.190 -11.056 1.00 92.38 187 CYS A CA 1
ATOM 1466 C C . CYS A 1 187 ? 17.863 -2.289 -11.625 1.00 92.38 187 CYS A C 1
ATOM 1468 O O . CYS A 1 187 ? 17.647 -1.527 -12.568 1.00 92.38 187 CYS A O 1
ATOM 1470 N N . ASP A 1 188 ? 19.056 -2.385 -11.051 1.00 88.31 188 ASP A N 1
ATOM 1471 C CA . ASP A 1 188 ? 20.227 -1.709 -11.588 1.00 88.31 188 ASP A CA 1
ATOM 1472 C C . ASP A 1 188 ? 20.853 -2.492 -12.758 1.00 88.31 188 ASP A C 1
ATOM 1474 O O . ASP A 1 188 ? 20.433 -3.594 -13.116 1.00 88.31 188 ASP A O 1
ATOM 1478 N N . ILE A 1 189 ? 21.912 -1.936 -13.355 1.00 84.88 189 ILE A N 1
ATOM 1479 C CA . ILE A 1 189 ? 22.638 -2.576 -14.464 1.00 84.88 189 ILE A CA 1
ATOM 1480 C C . ILE A 1 189 ? 23.300 -3.909 -14.071 1.00 84.88 189 ILE A C 1
ATOM 1482 O O . ILE A 1 189 ? 23.688 -4.691 -14.946 1.00 84.88 189 ILE A O 1
ATOM 1486 N N . HIS A 1 190 ? 23.479 -4.182 -12.781 1.00 84.50 190 HIS A N 1
ATOM 1487 C CA . HIS A 1 190 ? 24.027 -5.432 -12.266 1.00 84.50 190 HIS A CA 1
ATOM 1488 C C . HIS A 1 190 ? 22.947 -6.502 -12.071 1.00 84.50 190 HIS A C 1
ATOM 1490 O O . HIS A 1 190 ? 23.293 -7.683 -12.094 1.00 84.50 190 HIS A O 1
ATOM 1496 N N . GLY A 1 191 ? 21.671 -6.110 -12.046 1.00 85.56 191 GLY A N 1
ATOM 1497 C CA . GLY A 1 191 ? 20.529 -6.977 -11.759 1.00 85.56 191 GLY A CA 1
ATOM 1498 C C . GLY A 1 191 ? 20.092 -6.912 -10.297 1.00 85.56 191 GLY A C 1
ATOM 1499 O O . GLY A 1 191 ? 19.171 -7.627 -9.908 1.00 85.56 191 GLY A O 1
ATOM 1500 N N . ASP A 1 192 ? 20.723 -6.052 -9.496 1.00 89.31 192 ASP A N 1
ATOM 1501 C CA . ASP A 1 192 ? 20.391 -5.878 -8.092 1.00 89.31 192 ASP A CA 1
ATOM 1502 C C . ASP A 1 192 ? 19.146 -4.995 -7.956 1.00 89.31 192 ASP A C 1
ATOM 1504 O O . ASP A 1 192 ? 18.970 -3.997 -8.661 1.00 89.31 192 ASP A O 1
ATOM 1508 N N . VAL A 1 193 ? 18.251 -5.363 -7.038 1.00 90.88 193 VAL A N 1
ATOM 1509 C CA . VAL A 1 193 ? 16.993 -4.637 -6.841 1.00 90.88 193 VAL A CA 1
ATOM 1510 C C . VAL A 1 193 ? 17.237 -3.317 -6.109 1.00 90.88 193 VAL A C 1
ATOM 1512 O O . VAL A 1 193 ? 17.670 -3.277 -4.954 1.00 90.88 193 VAL A O 1
ATOM 1515 N N . MET A 1 194 ? 16.843 -2.221 -6.750 1.00 92.12 194 MET A N 1
ATOM 1516 C CA . MET A 1 194 ? 16.804 -0.882 -6.176 1.00 92.12 194 MET A CA 1
ATOM 1517 C C . MET A 1 194 ? 15.527 -0.715 -5.343 1.00 92.12 194 MET A C 1
ATOM 1519 O O . MET A 1 194 ? 14.485 -0.299 -5.855 1.00 92.12 194 MET A O 1
ATOM 1523 N N . ARG A 1 195 ? 15.601 -1.024 -4.040 1.00 90.25 195 ARG A N 1
ATOM 1524 C CA . ARG A 1 195 ? 14.432 -1.050 -3.131 1.00 90.25 195 ARG A CA 1
ATOM 1525 C C . ARG A 1 195 ? 13.579 0.220 -3.160 1.00 90.25 195 ARG A C 1
ATOM 1527 O O . ARG A 1 195 ? 12.361 0.131 -3.083 1.00 90.25 195 ARG A O 1
ATOM 1534 N N . GLU A 1 196 ? 14.192 1.395 -3.263 1.00 89.31 196 GLU A N 1
ATOM 1535 C CA . GLU A 1 196 ? 13.455 2.664 -3.311 1.00 89.31 196 GLU A CA 1
ATOM 1536 C C . GLU A 1 196 ? 12.583 2.770 -4.566 1.00 89.31 196 GLU A C 1
ATOM 1538 O O . GLU A 1 196 ? 11.402 3.107 -4.478 1.00 89.31 196 GLU A O 1
ATOM 1543 N N . THR A 1 197 ? 13.140 2.403 -5.724 1.00 90.75 197 THR A N 1
ATOM 1544 C CA . THR A 1 197 ? 12.415 2.403 -7.002 1.00 90.75 197 THR A CA 1
ATOM 1545 C C . THR A 1 197 ? 11.334 1.328 -7.010 1.00 90.75 197 THR A C 1
ATOM 1547 O O . THR A 1 197 ? 10.214 1.587 -7.449 1.00 90.75 197 THR A O 1
ATOM 1550 N N . TRP A 1 198 ? 11.639 0.152 -6.453 1.00 93.81 198 TRP A N 1
ATOM 1551 C CA . TRP A 1 198 ? 10.665 -0.915 -6.242 1.00 93.81 198 TRP A CA 1
ATOM 1552 C C . TRP A 1 198 ? 9.462 -0.435 -5.422 1.00 93.81 198 TRP A C 1
ATOM 1554 O O . TRP A 1 198 ? 8.327 -0.497 -5.891 1.00 93.81 198 TRP A O 1
ATOM 1564 N N . HIS A 1 199 ? 9.699 0.105 -4.225 1.00 92.88 199 HIS A N 1
ATOM 1565 C CA . HIS A 1 199 ? 8.626 0.569 -3.350 1.00 92.88 199 HIS A CA 1
ATOM 1566 C C . HIS A 1 199 ? 7.831 1.722 -3.963 1.00 92.88 199 HIS A C 1
ATOM 1568 O O . HIS A 1 199 ? 6.608 1.747 -3.842 1.00 92.88 199 HIS A O 1
ATOM 1574 N N . MET A 1 200 ? 8.497 2.656 -4.647 1.00 92.06 200 MET A N 1
ATOM 1575 C CA . MET A 1 200 ? 7.829 3.743 -5.361 1.00 92.06 200 MET A CA 1
ATOM 1576 C C . MET A 1 200 ? 6.853 3.201 -6.414 1.00 92.06 200 MET A C 1
ATOM 1578 O O . MET A 1 200 ? 5.699 3.630 -6.457 1.00 92.06 200 MET A O 1
ATOM 1582 N N . LEU A 1 201 ? 7.293 2.253 -7.247 1.00 94.00 201 LEU A N 1
ATOM 1583 C CA . LEU A 1 201 ? 6.461 1.649 -8.290 1.00 94.00 201 LEU A CA 1
ATOM 1584 C C . LEU A 1 201 ? 5.326 0.809 -7.716 1.00 94.00 201 LEU A C 1
ATOM 1586 O O . LEU A 1 201 ? 4.191 0.913 -8.190 1.00 94.00 201 LEU A O 1
ATOM 1590 N N . LEU A 1 202 ? 5.617 0.017 -6.686 1.00 95.06 202 LEU A N 1
ATOM 1591 C CA . LEU A 1 202 ? 4.635 -0.811 -6.002 1.00 95.06 202 LEU A CA 1
ATOM 1592 C C . LEU A 1 202 ? 3.524 0.052 -5.396 1.00 95.06 202 LEU A C 1
ATOM 1594 O O . LEU A 1 202 ? 2.351 -0.154 -5.695 1.00 95.06 202 LEU A O 1
ATOM 1598 N N . VAL A 1 203 ? 3.884 1.076 -4.619 1.00 94.75 203 VAL A N 1
ATOM 1599 C CA . VAL A 1 203 ? 2.925 1.996 -3.989 1.00 94.75 203 VAL A CA 1
ATOM 1600 C C . VA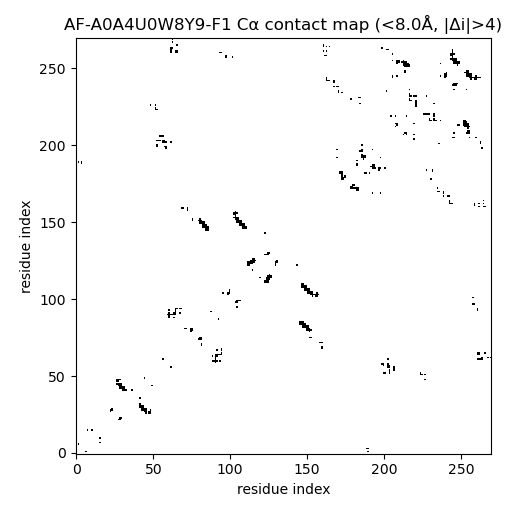L A 1 203 ? 2.120 2.768 -5.030 1.00 94.75 203 VAL A C 1
ATOM 1602 O O . VAL A 1 203 ? 0.895 2.848 -4.921 1.00 94.75 203 VAL A O 1
ATOM 1605 N N . ALA A 1 204 ? 2.774 3.289 -6.073 1.00 94.75 204 ALA A N 1
ATOM 1606 C CA . ALA A 1 204 ? 2.080 3.989 -7.148 1.00 94.75 204 ALA A CA 1
ATOM 1607 C C . ALA A 1 204 ? 1.060 3.076 -7.847 1.00 94.75 204 ALA A C 1
ATOM 1609 O O . ALA A 1 204 ? -0.054 3.512 -8.142 1.00 94.75 204 ALA A O 1
ATOM 1610 N N . THR A 1 205 ? 1.416 1.812 -8.081 1.00 95.56 205 THR A N 1
ATOM 1611 C CA . THR A 1 205 ? 0.544 0.823 -8.725 1.00 95.56 205 THR A CA 1
ATOM 1612 C C . THR A 1 205 ? -0.611 0.423 -7.816 1.00 95.56 205 THR A C 1
ATOM 1614 O O . THR A 1 205 ? -1.761 0.465 -8.245 1.00 95.56 205 THR A O 1
ATOM 1617 N N . LEU A 1 206 ? -0.354 0.127 -6.544 1.00 95.88 206 LEU A N 1
ATOM 1618 C CA . LEU A 1 206 ? -1.400 -0.215 -5.578 1.00 95.88 206 LEU A CA 1
ATOM 1619 C C . LEU A 1 206 ? -2.381 0.938 -5.351 1.00 95.88 206 LEU A C 1
ATOM 1621 O O . LEU A 1 206 ? -3.589 0.713 -5.306 1.00 95.88 206 LEU A O 1
ATOM 1625 N N . GLY A 1 207 ? -1.895 2.181 -5.311 1.00 94.25 207 GLY A N 1
ATOM 1626 C CA . GLY A 1 207 ? -2.762 3.357 -5.271 1.00 94.25 207 GLY A CA 1
ATOM 1627 C C . GLY A 1 207 ? -3.683 3.457 -6.494 1.00 94.25 207 GLY A C 1
ATOM 1628 O O . GLY A 1 207 ? -4.845 3.852 -6.366 1.00 94.25 207 GLY A O 1
ATOM 1629 N N . LEU A 1 208 ? -3.217 3.050 -7.682 1.00 94.75 208 LEU A N 1
ATOM 1630 C CA . LEU A 1 208 ? -4.073 2.944 -8.870 1.00 94.75 208 LEU A CA 1
ATOM 1631 C C . LEU A 1 208 ? -5.085 1.808 -8.747 1.00 94.75 208 LEU A C 1
ATOM 1633 O O . LEU A 1 208 ? -6.245 2.006 -9.091 1.00 94.75 208 LEU A O 1
ATOM 1637 N N . LEU A 1 209 ? -4.675 0.648 -8.239 1.00 95.56 209 LEU A N 1
ATOM 1638 C CA . LEU A 1 209 ? -5.561 -0.500 -8.044 1.00 95.56 209 LEU A CA 1
ATOM 1639 C C . LEU A 1 209 ? -6.670 -0.228 -7.020 1.00 95.56 209 LEU A C 1
ATOM 1641 O O . LEU A 1 209 ? -7.786 -0.722 -7.190 1.00 95.56 209 LEU A O 1
ATOM 1645 N N . ALA A 1 210 ? -6.377 0.562 -5.986 1.00 94.12 210 ALA A N 1
ATOM 1646 C CA . ALA A 1 210 ? -7.341 0.974 -4.970 1.00 94.12 210 ALA A CA 1
ATOM 1647 C C . ALA A 1 210 ? -8.329 2.027 -5.499 1.00 94.12 210 ALA A C 1
ATOM 1649 O O . ALA A 1 210 ? -9.528 1.937 -5.252 1.00 94.12 210 ALA A O 1
ATOM 1650 N N . THR A 1 211 ? -7.847 3.011 -6.267 1.00 92.69 211 THR A N 1
ATOM 1651 C CA . THR A 1 211 ? -8.685 4.122 -6.764 1.00 92.69 211 THR A CA 1
ATOM 1652 C C . THR A 1 211 ? -9.382 3.835 -8.095 1.00 92.69 211 THR A C 1
ATOM 1654 O O . THR A 1 211 ? -10.354 4.508 -8.439 1.00 92.69 211 THR A O 1
ATOM 1657 N N . ARG A 1 212 ? -8.894 2.861 -8.874 1.00 93.56 212 ARG A N 1
ATOM 1658 C CA . ARG A 1 212 ? -9.424 2.477 -10.193 1.00 93.56 212 ARG A CA 1
ATOM 1659 C C . ARG A 1 212 ? -9.507 0.950 -10.337 1.00 93.56 212 ARG A C 1
ATOM 1661 O O . ARG A 1 212 ? -8.731 0.368 -11.102 1.00 93.56 212 ARG A O 1
ATOM 1668 N N . PRO A 1 213 ? -10.445 0.287 -9.637 1.00 94.19 213 PRO A N 1
ATOM 1669 C CA . PRO A 1 213 ? -10.643 -1.153 -9.771 1.00 94.19 213 PRO A CA 1
ATOM 1670 C C . PRO A 1 213 ? -10.905 -1.564 -11.227 1.00 94.19 213 PRO A C 1
ATOM 1672 O O . PRO A 1 213 ? -11.678 -0.919 -11.932 1.00 94.19 213 PRO A O 1
ATOM 1675 N N . GLY A 1 214 ? -10.264 -2.644 -11.677 1.00 95.50 214 GLY A N 1
ATOM 1676 C CA . GLY A 1 214 ? -10.365 -3.156 -13.049 1.00 95.50 214 GLY A CA 1
ATOM 1677 C C . GLY A 1 214 ? -9.330 -2.584 -14.025 1.00 95.50 214 GLY A C 1
ATOM 1678 O O . GLY A 1 214 ? -9.397 -2.881 -15.218 1.00 95.50 214 GLY A O 1
ATOM 1679 N N . ILE A 1 215 ? -8.361 -1.790 -13.557 1.00 96.31 215 ILE A N 1
ATOM 1680 C CA . ILE A 1 215 ? -7.273 -1.279 -14.402 1.00 96.31 215 ILE A CA 1
ATOM 1681 C C . ILE A 1 215 ? -6.388 -2.425 -14.923 1.00 96.31 215 ILE A C 1
ATOM 1683 O O . ILE A 1 215 ? -6.056 -3.365 -14.203 1.00 96.31 215 ILE A O 1
ATOM 1687 N N . THR A 1 216 ? -6.027 -2.351 -16.201 1.00 97.19 216 THR A N 1
ATOM 1688 C CA . THR A 1 216 ? -5.159 -3.307 -16.906 1.00 97.19 216 THR A CA 1
ATOM 1689 C C . THR A 1 216 ? -3.701 -2.836 -16.897 1.00 97.19 216 THR A C 1
ATOM 1691 O O . THR A 1 216 ? -3.439 -1.659 -16.638 1.00 97.19 216 THR A O 1
ATOM 1694 N N . ALA A 1 217 ? -2.754 -3.696 -17.287 1.00 95.81 217 ALA A N 1
ATOM 1695 C CA . ALA A 1 217 ? -1.350 -3.306 -17.478 1.00 95.81 217 ALA A CA 1
ATOM 1696 C C . ALA A 1 217 ? -1.194 -2.111 -18.440 1.00 95.81 217 ALA A C 1
ATOM 1698 O O . ALA A 1 217 ? -0.566 -1.108 -18.102 1.00 95.81 217 ALA A O 1
ATOM 1699 N N . THR A 1 218 ? -1.887 -2.136 -19.584 1.00 96.50 218 THR A N 1
ATOM 1700 C CA . THR A 1 218 ? -1.967 -0.990 -20.512 1.00 96.50 218 THR A CA 1
ATOM 1701 C C . THR A 1 218 ? -2.488 0.287 -19.846 1.00 96.50 218 THR A C 1
ATOM 1703 O O . THR A 1 218 ? -1.999 1.389 -20.108 1.00 96.50 218 THR A O 1
ATOM 1706 N N . GLY A 1 219 ? -3.474 0.162 -18.955 1.00 95.81 219 GLY A N 1
ATOM 1707 C CA . GLY A 1 219 ? -4.013 1.270 -18.175 1.00 95.81 219 GLY A CA 1
ATOM 1708 C C . GLY A 1 219 ? -2.998 1.842 -17.184 1.00 95.81 219 GLY A C 1
ATOM 1709 O O . GLY A 1 219 ? -2.921 3.069 -17.040 1.00 95.81 219 GLY A O 1
ATOM 1710 N N . VAL A 1 220 ? -2.206 0.979 -16.542 1.00 95.81 220 VAL A N 1
ATOM 1711 C CA . VAL A 1 220 ? -1.099 1.363 -15.654 1.00 95.81 220 VAL A CA 1
ATOM 1712 C C . VAL A 1 220 ? -0.040 2.131 -16.443 1.00 95.81 220 VAL A C 1
ATOM 1714 O O . VAL A 1 220 ? 0.224 3.284 -16.104 1.00 95.81 220 VAL A O 1
ATOM 1717 N N . VAL A 1 221 ? 0.461 1.579 -17.555 1.00 95.94 221 VAL A N 1
ATOM 1718 C CA . VAL A 1 221 ? 1.434 2.240 -18.451 1.00 95.94 221 VAL A CA 1
ATOM 1719 C C . VAL A 1 221 ? 0.944 3.619 -18.884 1.00 95.94 221 VAL A C 1
ATOM 1721 O O . VAL A 1 221 ? 1.659 4.613 -18.750 1.00 95.94 221 VAL A O 1
ATOM 1724 N N . ARG A 1 222 ? -0.309 3.712 -19.349 1.00 95.31 222 ARG A N 1
ATOM 1725 C CA . ARG A 1 222 ? -0.912 4.983 -19.772 1.00 95.31 222 ARG A CA 1
ATOM 1726 C C . ARG A 1 222 ? -0.972 5.991 -18.626 1.00 95.31 222 ARG A C 1
ATOM 1728 O O . ARG A 1 222 ? -0.679 7.168 -18.822 1.00 95.31 222 ARG A O 1
ATOM 1735 N N . THR A 1 223 ? -1.341 5.545 -17.427 1.00 93.56 223 THR A N 1
ATOM 1736 C CA . THR A 1 223 ? -1.431 6.420 -16.248 1.00 93.56 223 THR A CA 1
ATOM 1737 C C . THR A 1 223 ? -0.051 6.886 -15.788 1.00 93.56 223 THR A C 1
ATOM 1739 O O . THR A 1 223 ? 0.119 8.044 -15.395 1.00 93.56 223 THR A O 1
ATOM 1742 N N . LEU A 1 224 ? 0.948 6.015 -15.915 1.00 92.12 224 LEU A N 1
ATOM 1743 C CA . LEU A 1 224 ? 2.361 6.294 -15.690 1.00 92.12 224 LEU A CA 1
ATOM 1744 C C . LEU A 1 224 ? 3.040 6.930 -16.914 1.00 92.12 224 LEU A C 1
ATOM 1746 O O . LEU A 1 224 ? 4.262 6.956 -16.983 1.00 92.12 224 LEU A O 1
ATOM 1750 N N . LYS A 1 225 ? 2.272 7.475 -17.869 1.00 91.75 225 LYS A N 1
ATOM 1751 C CA . LYS A 1 225 ? 2.763 8.220 -19.043 1.00 91.75 225 LYS A CA 1
ATOM 1752 C C . LYS A 1 225 ? 3.871 7.492 -19.824 1.00 91.75 225 LYS A C 1
ATOM 1754 O O . LYS A 1 225 ? 4.797 8.136 -20.307 1.00 91.75 225 LYS A O 1
ATOM 1759 N N . GLY A 1 226 ? 3.805 6.163 -19.904 1.00 90.75 226 GLY A N 1
ATOM 1760 C CA . GLY A 1 226 ? 4.811 5.350 -20.592 1.00 90.75 226 GLY A CA 1
ATOM 1761 C C . GLY A 1 226 ? 6.174 5.286 -19.896 1.00 90.75 226 GLY A C 1
ATOM 1762 O O . GLY A 1 226 ? 7.144 4.880 -20.522 1.00 90.75 226 GLY A O 1
ATOM 1763 N N . ARG A 1 227 ? 6.281 5.698 -18.622 1.00 90.62 227 ARG A N 1
ATOM 1764 C CA . ARG A 1 227 ? 7.534 5.613 -17.846 1.00 90.62 227 ARG A CA 1
ATOM 1765 C C . ARG A 1 227 ? 7.885 4.194 -17.397 1.00 90.62 227 ARG A C 1
ATOM 1767 O O . ARG A 1 227 ? 9.008 3.971 -16.969 1.00 90.62 227 ARG A O 1
ATOM 1774 N N . VAL A 1 228 ? 6.931 3.278 -17.510 1.00 92.69 228 VAL A N 1
ATOM 1775 C CA . VAL A 1 228 ? 7.124 1.830 -17.406 1.00 92.69 228 VAL A CA 1
ATOM 1776 C C . VAL A 1 228 ? 6.607 1.187 -18.682 1.00 92.69 228 VAL A C 1
ATOM 1778 O O . VAL A 1 228 ? 5.689 1.715 -19.321 1.00 92.69 228 VAL A O 1
ATOM 1781 N N . TRP A 1 229 ? 7.192 0.062 -19.055 1.00 92.69 229 TRP A N 1
ATOM 1782 C CA . TRP A 1 229 ? 6.788 -0.727 -20.205 1.00 92.69 229 TRP A CA 1
ATOM 1783 C C . TRP A 1 229 ? 5.649 -1.671 -19.820 1.00 92.69 229 TRP A C 1
ATOM 1785 O O . TRP A 1 229 ? 5.433 -1.985 -18.651 1.00 92.69 229 TRP A O 1
ATOM 1795 N N . GLU A 1 230 ? 4.894 -2.125 -20.817 1.00 93.50 230 GLU A N 1
ATOM 1796 C CA . GLU A 1 230 ? 3.730 -2.987 -20.586 1.00 93.50 230 GLU A CA 1
ATOM 1797 C C . GLU A 1 230 ? 4.102 -4.288 -19.884 1.00 93.50 230 GLU A C 1
ATOM 1799 O O . GLU A 1 230 ? 3.450 -4.644 -18.911 1.00 93.50 230 GLU A O 1
ATOM 1804 N N . TRP A 1 231 ? 5.205 -4.919 -20.284 1.00 92.88 231 TRP A N 1
ATOM 1805 C CA . TRP A 1 231 ? 5.679 -6.148 -19.654 1.00 92.88 231 TRP A CA 1
ATOM 1806 C C . TRP A 1 231 ? 6.105 -5.949 -18.194 1.00 92.88 231 TRP A C 1
ATOM 1808 O O . TRP A 1 231 ? 5.884 -6.832 -17.371 1.00 92.88 231 TRP A O 1
ATOM 1818 N N . GLU A 1 232 ? 6.674 -4.789 -17.846 1.00 94.94 232 GLU A N 1
ATOM 1819 C CA . GLU A 1 232 ? 7.026 -4.457 -16.459 1.00 94.94 232 GLU A CA 1
ATOM 1820 C C . GLU A 1 232 ? 5.760 -4.294 -15.620 1.00 94.94 232 GLU A C 1
ATOM 1822 O O . GLU A 1 232 ? 5.689 -4.778 -14.492 1.00 94.94 232 GLU A O 1
ATOM 1827 N N . ALA A 1 233 ? 4.741 -3.639 -16.185 1.00 95.50 233 ALA A N 1
ATOM 1828 C CA . ALA A 1 233 ? 3.447 -3.482 -15.538 1.00 95.50 233 ALA A CA 1
ATOM 1829 C C . ALA A 1 233 ? 2.720 -4.828 -15.377 1.00 95.50 233 ALA A C 1
ATOM 1831 O O . ALA A 1 233 ? 2.144 -5.068 -14.322 1.00 95.50 233 ALA A O 1
ATOM 1832 N N . GLU A 1 234 ? 2.755 -5.708 -16.382 1.00 94.25 234 GLU A N 1
ATOM 1833 C CA . GLU A 1 234 ? 2.215 -7.074 -16.298 1.00 94.25 234 GLU A CA 1
ATOM 1834 C C . GLU A 1 234 ? 2.914 -7.871 -15.194 1.00 94.25 234 GLU A C 1
ATOM 1836 O O . GLU A 1 234 ? 2.247 -8.347 -14.279 1.00 94.25 234 GLU A O 1
ATOM 1841 N N . THR A 1 235 ? 4.248 -7.900 -15.214 1.00 94.12 235 THR A N 1
ATOM 1842 C CA . THR A 1 235 ? 5.072 -8.611 -14.222 1.00 94.12 235 THR A CA 1
ATOM 1843 C C . THR A 1 235 ? 4.796 -8.109 -12.799 1.00 94.12 235 THR A C 1
ATOM 1845 O O . THR A 1 235 ? 4.650 -8.896 -11.865 1.00 94.12 235 THR A O 1
ATOM 1848 N N . LEU A 1 236 ? 4.675 -6.789 -12.614 1.00 94.94 236 LEU A N 1
ATOM 1849 C CA . LEU A 1 236 ? 4.350 -6.195 -11.317 1.00 94.94 236 LEU A CA 1
ATOM 1850 C C . LEU A 1 236 ? 2.942 -6.578 -10.837 1.00 94.94 236 LEU A C 1
ATOM 1852 O O . LEU A 1 236 ? 2.749 -6.834 -9.649 1.00 94.94 236 LEU A O 1
ATOM 1856 N N . LEU A 1 237 ? 1.951 -6.597 -11.733 1.00 95.88 237 LEU A N 1
ATOM 1857 C CA . LEU A 1 237 ? 0.573 -6.962 -11.394 1.00 95.88 237 LEU A CA 1
ATOM 1858 C C . LEU A 1 237 ? 0.443 -8.450 -11.053 1.00 95.88 237 LEU A C 1
ATOM 1860 O O . LEU A 1 237 ? -0.247 -8.785 -10.091 1.00 95.88 237 LEU A O 1
ATOM 1864 N N . GLU A 1 238 ? 1.132 -9.318 -11.794 1.00 94.19 238 GLU A N 1
ATOM 1865 C CA . GLU A 1 238 ? 1.232 -10.752 -11.502 1.00 94.19 238 GLU A CA 1
ATOM 1866 C C . GLU A 1 238 ? 1.824 -10.979 -10.111 1.00 94.19 238 GLU A C 1
ATOM 1868 O O . GLU A 1 238 ? 1.173 -11.603 -9.274 1.00 94.19 238 GLU A O 1
ATOM 1873 N N . TRP A 1 239 ? 2.971 -10.357 -9.812 1.00 94.75 239 TRP A N 1
ATOM 1874 C CA . TRP A 1 239 ? 3.583 -10.410 -8.481 1.00 94.75 239 TRP A CA 1
ATOM 1875 C C . TRP A 1 239 ? 2.634 -9.910 -7.384 1.00 94.75 239 TRP A C 1
ATOM 1877 O O . TRP A 1 239 ? 2.503 -10.532 -6.331 1.00 94.75 239 TRP A O 1
ATOM 1887 N N . CYS A 1 240 ? 1.906 -8.815 -7.631 1.00 96.31 240 CYS A N 1
ATOM 1888 C CA . CYS A 1 240 ? 0.910 -8.313 -6.680 1.00 96.31 240 CYS A CA 1
ATOM 1889 C C . CYS A 1 240 ? -0.203 -9.341 -6.412 1.00 96.31 240 CYS A C 1
ATOM 1891 O O . CYS A 1 240 ? -0.711 -9.423 -5.289 1.00 96.31 240 CYS A O 1
ATOM 1893 N N . GLY A 1 241 ? -0.595 -10.106 -7.432 1.00 95.81 241 GLY A N 1
ATOM 1894 C CA . GLY A 1 241 ? -1.545 -11.208 -7.319 1.00 95.81 241 GLY A CA 1
ATOM 1895 C C . GLY A 1 241 ? -0.998 -12.387 -6.522 1.00 95.81 241 GLY A C 1
ATOM 1896 O O . GLY A 1 241 ? -1.688 -12.882 -5.635 1.00 95.81 241 GLY A O 1
ATOM 1897 N N . GLU A 1 242 ? 0.239 -12.798 -6.796 1.00 94.75 242 GLU A N 1
ATOM 1898 C CA . GLU A 1 242 ? 0.912 -13.914 -6.118 1.00 94.75 242 GLU A CA 1
ATOM 1899 C C . GLU A 1 242 ? 1.128 -13.653 -4.623 1.00 94.75 242 GLU A C 1
ATOM 1901 O O . GLU A 1 242 ? 0.878 -14.523 -3.788 1.00 94.75 242 GLU A O 1
ATOM 1906 N N . VAL A 1 243 ? 1.518 -12.425 -4.270 1.00 95.12 243 VAL A N 1
ATOM 1907 C CA . VAL A 1 243 ? 1.625 -11.991 -2.870 1.00 95.12 243 VAL A CA 1
ATOM 1908 C C . VAL A 1 243 ? 0.250 -11.865 -2.213 1.00 95.12 243 VAL A C 1
ATOM 1910 O O . VAL A 1 243 ? 0.129 -12.015 -1.000 1.00 95.12 243 VAL A O 1
ATOM 1913 N N . GLY A 1 244 ? -0.797 -11.579 -2.989 1.00 95.81 244 GLY A N 1
ATOM 1914 C CA . GLY A 1 244 ? -2.151 -11.358 -2.481 1.00 95.81 244 GLY A CA 1
ATOM 1915 C C . GLY A 1 244 ? -2.443 -9.911 -2.072 1.00 95.81 244 GLY A C 1
ATOM 1916 O O . GLY A 1 244 ? -3.404 -9.665 -1.345 1.00 95.81 244 GLY A O 1
ATOM 1917 N N . VAL A 1 245 ? -1.650 -8.938 -2.538 1.00 96.75 245 VAL A N 1
ATOM 1918 C CA . VAL A 1 245 ? -1.946 -7.493 -2.397 1.00 96.75 245 VAL A CA 1
ATOM 1919 C C . VAL A 1 245 ? -2.872 -6.973 -3.500 1.00 96.75 245 VAL A C 1
ATOM 1921 O O . VAL A 1 245 ? -3.457 -5.897 -3.368 1.00 96.75 245 VAL A O 1
ATOM 1924 N N . ALA A 1 246 ? -3.057 -7.741 -4.572 1.00 97.31 246 ALA A N 1
ATOM 1925 C CA . ALA A 1 246 ? -4.023 -7.474 -5.627 1.00 97.31 246 ALA A CA 1
ATOM 1926 C C . ALA A 1 246 ? -4.835 -8.727 -5.966 1.00 97.31 246 ALA A C 1
ATOM 1928 O O . ALA A 1 246 ? -4.464 -9.854 -5.647 1.00 97.31 246 ALA A O 1
ATOM 1929 N N . THR A 1 247 ? -5.971 -8.534 -6.628 1.00 96.69 247 THR A N 1
ATOM 1930 C CA . THR A 1 247 ? -6.806 -9.633 -7.119 1.00 96.69 247 THR A CA 1
ATOM 1931 C C . THR A 1 247 ? -7.301 -9.321 -8.524 1.00 96.69 247 THR A C 1
ATOM 1933 O O . THR A 1 247 ? -7.699 -8.189 -8.821 1.00 96.69 247 THR A O 1
ATOM 1936 N N . GLY A 1 248 ? -7.299 -10.334 -9.390 1.00 94.69 248 GLY A N 1
ATOM 1937 C CA . GLY A 1 248 ? -7.886 -10.245 -10.723 1.00 94.69 248 GLY A CA 1
ATOM 1938 C C . GLY A 1 248 ? -9.404 -10.047 -10.665 1.00 94.69 248 GLY A C 1
ATOM 1939 O O . GLY A 1 248 ? -10.090 -10.539 -9.772 1.00 94.69 248 GLY A O 1
ATOM 1940 N N . THR A 1 249 ? -9.949 -9.324 -11.639 1.00 90.81 249 THR A N 1
ATOM 1941 C CA . THR A 1 249 ? -11.391 -9.009 -11.727 1.00 90.81 249 THR A CA 1
ATOM 1942 C C . THR A 1 249 ? -12.177 -9.968 -12.634 1.00 90.81 249 THR A C 1
ATOM 1944 O O . THR A 1 249 ? -13.299 -9.666 -13.025 1.00 90.81 249 THR A O 1
ATOM 1947 N N . GLY A 1 250 ? -11.602 -11.124 -12.993 1.00 77.62 250 GLY A N 1
ATOM 1948 C CA . GLY A 1 250 ? -12.194 -12.082 -13.944 1.00 77.62 250 GLY A CA 1
ATOM 1949 C C . GLY A 1 250 ? -11.912 -11.771 -15.423 1.00 77.62 250 GLY A C 1
ATOM 1950 O O . GLY A 1 250 ? -12.349 -12.506 -16.302 1.00 77.62 250 GLY A O 1
ATOM 1951 N N . GLY A 1 251 ? -11.152 -10.707 -15.700 1.00 85.31 251 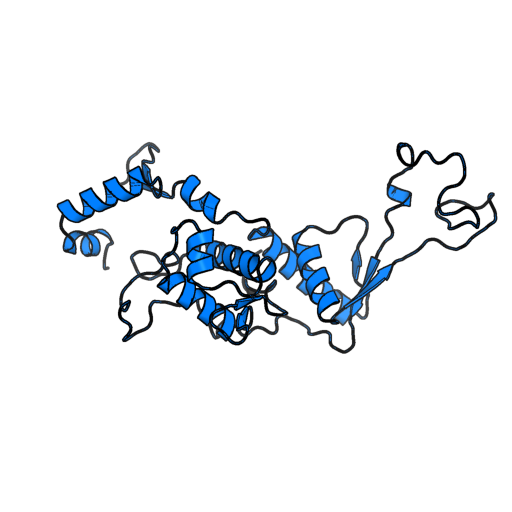GLY A N 1
ATOM 1952 C CA . GLY A 1 251 ? -10.570 -10.383 -17.006 1.00 85.31 251 GLY A CA 1
ATOM 1953 C C . GLY A 1 251 ? -9.103 -9.965 -16.861 1.00 85.31 251 GLY A C 1
ATOM 1954 O O . GLY A 1 251 ? -8.437 -10.361 -15.912 1.00 85.31 251 GLY A O 1
ATOM 1955 N N . ARG A 1 252 ? -8.601 -9.099 -17.754 1.00 88.38 252 ARG A N 1
ATOM 1956 C CA . ARG A 1 252 ? -7.229 -8.538 -17.664 1.00 88.38 252 ARG A CA 1
ATOM 1957 C C . ARG A 1 252 ? -7.069 -7.409 -16.631 1.00 88.38 252 ARG A C 1
ATOM 1959 O O . ARG A 1 252 ? -6.007 -6.799 -16.541 1.00 88.38 252 ARG A O 1
ATOM 1966 N N . GLY A 1 253 ? -8.146 -7.069 -15.926 1.00 94.75 253 GLY A N 1
ATOM 1967 C CA . GLY A 1 253 ? -8.181 -5.981 -14.958 1.00 94.75 253 GLY A CA 1
ATOM 1968 C C . GLY A 1 253 ? -7.864 -6.454 -13.544 1.00 94.75 253 GLY A C 1
ATOM 1969 O O . GLY A 1 253 ? -8.246 -7.560 -13.151 1.00 94.75 253 GLY A O 1
ATOM 1970 N N . TRP A 1 254 ? -7.257 -5.574 -12.761 1.00 97.69 254 TRP A N 1
ATOM 1971 C CA . TRP A 1 254 ? -6.840 -5.833 -11.388 1.00 97.69 254 TRP A CA 1
ATOM 1972 C C . TRP A 1 254 ? -7.470 -4.833 -10.418 1.00 97.69 254 TRP A C 1
ATOM 1974 O O . TRP A 1 254 ? -7.828 -3.714 -10.792 1.00 97.69 254 TRP A O 1
ATOM 1984 N N . ARG A 1 255 ? -7.602 -5.230 -9.154 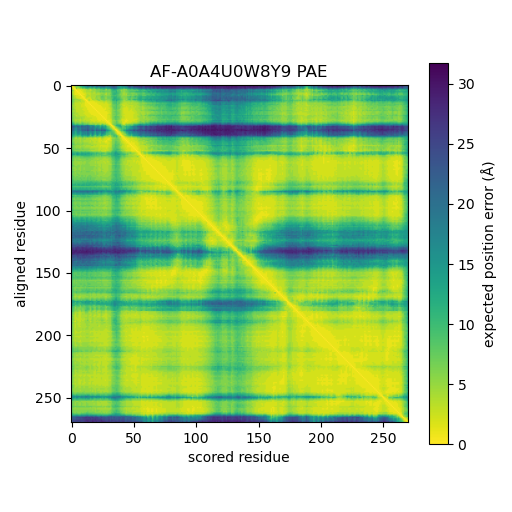1.00 96.88 255 ARG A N 1
ATOM 1985 C CA . ARG A 1 255 ? -8.004 -4.356 -8.043 1.00 96.88 255 ARG A CA 1
ATOM 1986 C C . ARG A 1 255 ? -7.156 -4.638 -6.808 1.00 96.88 255 ARG A C 1
ATOM 1988 O O . ARG A 1 255 ? -6.577 -5.719 -6.708 1.00 96.88 255 ARG A O 1
ATOM 1995 N N . ALA A 1 256 ? -7.108 -3.690 -5.875 1.00 96.88 256 ALA A N 1
ATOM 1996 C CA . ALA A 1 256 ? -6.456 -3.904 -4.588 1.00 96.88 256 ALA A CA 1
ATOM 1997 C C . ALA A 1 256 ? -7.179 -5.018 -3.808 1.00 96.88 256 ALA A C 1
ATOM 1999 O O . ALA A 1 256 ? -8.413 -5.084 -3.811 1.00 96.88 256 ALA A O 1
ATOM 2000 N N . ALA A 1 257 ? -6.405 -5.913 -3.195 1.00 96.75 257 ALA A N 1
ATOM 2001 C CA . ALA A 1 257 ? -6.918 -6.942 -2.295 1.00 96.75 257 ALA A CA 1
ATOM 2002 C C . ALA A 1 257 ? -7.114 -6.369 -0.884 1.00 96.75 257 ALA A C 1
ATOM 2004 O O . ALA A 1 257 ? -6.855 -5.200 -0.654 1.00 96.75 257 ALA A O 1
ATOM 2005 N N . GLU A 1 258 ? -7.546 -7.181 0.076 1.00 95.38 258 GLU A N 1
ATOM 2006 C CA . GLU A 1 258 ? -7.825 -6.733 1.447 1.00 95.38 258 GLU A CA 1
ATOM 2007 C C . GLU A 1 258 ? -6.605 -6.113 2.162 1.00 95.38 258 GLU A C 1
ATOM 2009 O O . GLU A 1 258 ? -6.703 -5.042 2.759 1.00 95.38 258 GLU A O 1
ATOM 2014 N N . TRP A 1 259 ? -5.447 -6.770 2.088 1.00 96.12 259 TRP A N 1
ATOM 2015 C CA . TRP A 1 259 ? -4.260 -6.435 2.890 1.00 96.12 259 TRP A CA 1
ATOM 2016 C C . TRP A 1 259 ? -3.236 -5.574 2.148 1.00 96.12 259 TRP A C 1
ATOM 2018 O O . TRP A 1 259 ? -2.095 -5.436 2.577 1.00 96.12 259 TRP A O 1
ATOM 2028 N N . TRP A 1 260 ? -3.628 -4.981 1.023 1.00 96.44 260 TRP A N 1
ATOM 2029 C CA . TRP A 1 260 ? -2.737 -4.235 0.135 1.00 96.44 260 TRP A CA 1
ATOM 2030 C C . TRP A 1 260 ? -1.968 -3.091 0.812 1.00 96.44 260 TRP A C 1
ATOM 2032 O O . TRP A 1 260 ? -0.853 -2.784 0.408 1.00 96.44 260 TRP A O 1
ATOM 2042 N N . PHE A 1 261 ? -2.517 -2.473 1.860 1.00 94.88 261 PHE A N 1
ATOM 2043 C CA . PHE A 1 261 ? -1.844 -1.413 2.621 1.00 94.88 261 PHE A CA 1
ATOM 2044 C C . PHE A 1 261 ? -0.626 -1.919 3.422 1.00 94.88 261 PHE A C 1
ATOM 2046 O O . PHE A 1 261 ? 0.177 -1.114 3.886 1.00 94.88 261 PHE A O 1
ATOM 2053 N N . LEU A 1 262 ? -0.456 -3.242 3.545 1.00 94.69 262 LEU A N 1
ATOM 2054 C CA . LEU A 1 262 ? 0.706 -3.906 4.148 1.00 94.69 262 LEU A CA 1
ATOM 2055 C C . LEU A 1 262 ? 1.769 -4.314 3.109 1.00 94.69 262 LEU A C 1
ATOM 2057 O O . LEU A 1 262 ? 2.689 -5.060 3.435 1.00 94.69 262 LEU A O 1
ATOM 2061 N N . ALA A 1 263 ? 1.661 -3.826 1.867 1.00 92.50 263 ALA A N 1
ATOM 2062 C CA . ALA A 1 263 ? 2.482 -4.222 0.718 1.00 92.50 263 ALA A CA 1
ATOM 2063 C C . ALA A 1 263 ? 4.003 -4.088 0.865 1.00 92.50 263 ALA A C 1
ATOM 2065 O O . ALA A 1 263 ? 4.737 -4.663 0.065 1.00 92.50 263 ALA A O 1
ATOM 2066 N N . LEU A 1 264 ? 4.491 -3.321 1.840 1.00 89.25 264 LEU A N 1
ATOM 2067 C CA . LEU A 1 264 ? 5.931 -3.180 2.053 1.00 89.25 264 LEU A CA 1
ATOM 2068 C C . LEU A 1 264 ? 6.518 -4.287 2.949 1.00 89.25 264 LEU A C 1
ATOM 2070 O O . LEU A 1 264 ? 7.735 -4.370 3.097 1.00 89.25 264 LEU A O 1
ATOM 2074 N N . GLY A 1 265 ? 5.668 -5.139 3.530 1.00 81.44 265 GLY A N 1
ATOM 2075 C CA . GLY A 1 265 ? 6.074 -6.196 4.451 1.00 81.44 265 GLY A CA 1
ATOM 2076 C C . GLY A 1 265 ? 6.545 -5.686 5.816 1.00 81.44 265 GLY A C 1
ATOM 2077 O O . GLY A 1 265 ? 6.561 -4.489 6.098 1.00 81.44 265 GLY A O 1
ATOM 2078 N N . ASP A 1 266 ? 6.951 -6.629 6.666 1.00 62.06 266 ASP A N 1
ATOM 2079 C CA . ASP A 1 266 ? 7.299 -6.375 8.076 1.00 62.06 266 ASP A CA 1
ATOM 2080 C C . ASP A 1 266 ? 8.755 -5.906 8.271 1.00 62.06 266 ASP A C 1
ATOM 2082 O O . ASP A 1 266 ? 9.194 -5.666 9.393 1.00 62.06 266 ASP A O 1
ATOM 2086 N N . GLY A 1 267 ? 9.516 -5.796 7.176 1.00 50.81 267 GLY A N 1
ATOM 2087 C CA . GLY A 1 267 ? 10.963 -5.554 7.167 1.00 50.81 267 GLY A CA 1
ATOM 2088 C C . GLY A 1 267 ? 11.395 -4.200 6.607 1.00 50.81 267 GLY A C 1
ATOM 2089 O O . GLY A 1 267 ? 12.574 -4.027 6.299 1.00 50.81 267 GLY A O 1
ATOM 2090 N N . VAL A 1 268 ? 10.479 -3.244 6.430 1.00 50.78 268 VAL A N 1
ATOM 2091 C CA . VAL A 1 268 ? 10.899 -1.865 6.157 1.00 50.78 268 VAL A CA 1
ATOM 2092 C C . VAL A 1 268 ? 11.425 -1.294 7.463 1.00 50.78 268 VAL A C 1
ATOM 2094 O O . VAL A 1 268 ? 10.638 -1.036 8.371 1.00 50.78 268 VAL A O 1
ATOM 2097 N N . GLU A 1 269 ? 12.745 -1.113 7.561 1.00 38.72 269 GLU A N 1
ATOM 2098 C CA . GLU A 1 269 ? 13.327 -0.232 8.576 1.00 38.72 269 GLU A CA 1
ATOM 2099 C C . GLU A 1 269 ? 12.542 1.087 8.551 1.00 38.72 269 GLU A C 1
ATOM 2101 O O . GLU A 1 269 ? 12.461 1.753 7.510 1.00 38.72 269 GLU A O 1
ATOM 2106 N N . MET A 1 270 ? 11.852 1.360 9.664 1.00 38.62 270 MET A N 1
ATOM 2107 C CA . MET A 1 270 ? 11.026 2.551 9.860 1.00 38.62 270 MET A CA 1
ATOM 2108 C C . MET A 1 270 ? 11.878 3.813 9.830 1.00 38.62 270 MET A C 1
ATOM 2110 O O . MET A 1 270 ? 12.937 3.817 10.497 1.00 38.62 270 MET A O 1
#

Foldseek 3Di:
DCDLCNVVVVVDPVNVVVVVVVCVVVQQKDADPDPDDPDPPRIDGGVVLLVLLDDPWDPVLLVLLQVLLQVCLVQVVVVHWDKDWFDDPNSVVVNVVLCVVVVFKDKDWPDADADQDPPDDDQHAHPVGRDPDDPPVVPDDVNRVTTMITIHGDPPHDHFQPFPDVVQDQDAPDPPDPCPPPGFPQADPVRHGNLVSVSSLLRSVQSCQAVPFFQALVNSCVSSVNSGDSVNSVSSQVSCVVRQQWDDPVDRTIHGGSRVSCVSPPPPPD

Sequence (270 aa):
MNCAASKLATLGGELIHNALTALMKEKIIVHVNKGRLTPGRNYDIADQFLHVFKRPLELAHFRQALTLKSKLDAAFRAGESYTIVGHAPDGEFLALENLIANGRVRLVPHLPPIDHDHTNPAPRISKWGFTEGNYRTVQMDRSKIHFALSVTPSPSYTYGNPLPFASYPPPLSHTGSRYEGMLPLWCDIHGDVMRETWHMLLVATLGLLATRPGITATGVVRTLKGRVWEWEAETLLEWCGEVGVATGTGGRGWRAAEWWFLALGDGVEM

Organism: NCBI:txid331657

Mean predicted aligned error: 7.88 Å

Nearest PDB structures (foldseek):
  8ffz-assembly1_B  TM=7.930E-01  e=1.210E-09  Saccharomyces cerevisiae S288C
  9gck-assembly1_A  TM=7.555E-01  e=1.226E-07  Saccharomyces cerevisiae
  5w1e-assembly1_A  TM=2.567E-01  e=5.418E-03  Streptomyces coelicolor A3(2)
  3gku-assembly1_B  TM=5.816E-01  e=7.613E+00  [Clostridium] symbiosum ATCC 14940
  3gku-assembly1_A  TM=4.312E-01  e=4.499E+00  [Clostridium] symbiosum ATCC 14940

InterPro domains:
  IPR044210 Transcription factor Tfc3-like [PTHR15180] (11-125)
  IPR046488 Transcription factor tau subunit sfc3/Tfc3, C-terminal [PF20222] (4-221)

Radius of gyration: 25.06 Å; Cα contacts (8 Å, |Δi|>4): 342; chains: 1; bounding box: 67×49×66 Å